Protein AF-A0A353P5S8-F1 (afdb_monomer)

pLDDT: mean 88.53, std 15.23, range [38.84, 98.88]

Foldseek 3Di:
DDDDDPPPPPPPPPPPPPQAEEWEFDCQVVPLALCQCCRTPPGSHDRAALRHEYEQQAPNCPVHHEQQAEDREHQEYEFFDDQDPRRADEYEYEHAANGEYEHQAAYEAFAAAADPVVRGHTGGYEYEYHHEEYEYNNDDQGEYEAFNNGHGEYEYQAHEYAYNHEYEAQHPNTHGEAEANAYEYEYAHYDLDPVGHYAYEAAYYKYKYAADCQVSVVVCVVVRRYDYPSNQWDWDWDADPVRRIIMIHTDRPDPVVVVVVVVVVVVVVVPD

Structure (mmCIF, N/CA/C/O backbone):
data_AF-A0A353P5S8-F1
#
_entry.id   AF-A0A353P5S8-F1
#
loop_
_atom_site.group_PDB
_atom_site.id
_atom_site.type_symbol
_atom_site.label_atom_id
_atom_site.label_alt_id
_atom_site.label_comp_id
_atom_site.label_asym_id
_atom_site.label_entity_id
_atom_site.label_seq_id
_atom_site.pdbx_PDB_ins_code
_atom_site.Cartn_x
_atom_site.Cartn_y
_atom_site.Cartn_z
_atom_site.occupancy
_atom_site.B_iso_or_equiv
_atom_site.auth_seq_id
_atom_site.auth_comp_id
_atom_site.auth_asym_id
_atom_site.auth_atom_id
_atom_site.pdbx_PDB_model_num
ATOM 1 N N . MET A 1 1 ? 67.560 32.034 -12.257 1.00 49.62 1 MET A N 1
ATOM 2 C CA . MET A 1 1 ? 66.285 32.572 -11.736 1.00 49.62 1 MET A CA 1
ATOM 3 C C . MET A 1 1 ? 65.262 32.589 -12.863 1.00 49.62 1 MET A C 1
ATOM 5 O O . MET A 1 1 ? 65.230 33.545 -13.624 1.00 49.62 1 MET A O 1
ATOM 9 N N . LEU A 1 2 ? 64.449 31.539 -12.995 1.00 38.84 2 LEU A N 1
ATOM 10 C CA . LEU A 1 2 ? 63.239 31.583 -13.815 1.00 38.84 2 LEU A CA 1
ATOM 11 C C . LEU A 1 2 ? 62.097 30.988 -12.995 1.00 38.84 2 LEU A C 1
ATOM 13 O O . LEU A 1 2 ? 62.211 29.923 -12.395 1.00 38.84 2 LEU A O 1
ATOM 17 N N . LYS A 1 3 ? 61.065 31.809 -12.876 1.00 45.81 3 LYS A N 1
ATOM 18 C CA . LYS A 1 3 ? 59.891 31.673 -12.032 1.00 45.81 3 LYS A CA 1
ATOM 19 C C . LYS A 1 3 ? 58.965 30.583 -12.579 1.00 45.81 3 LYS A C 1
ATOM 21 O O . LYS A 1 3 ? 58.752 30.536 -13.780 1.00 45.81 3 LYS A O 1
ATOM 26 N N . LYS A 1 4 ? 58.331 29.868 -11.644 1.00 49.19 4 LYS A N 1
ATOM 27 C CA . LYS A 1 4 ? 56.931 29.414 -11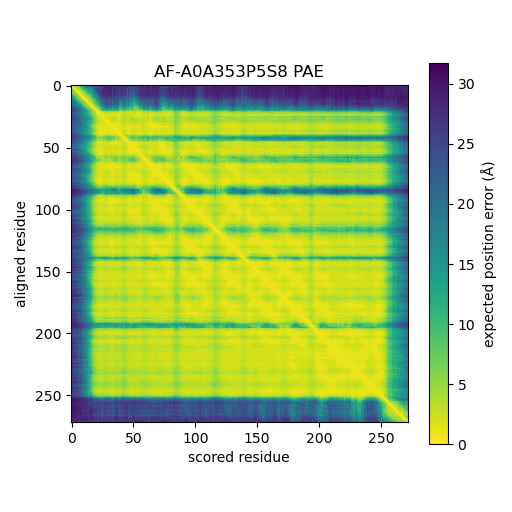.685 1.00 49.19 4 LYS A CA 1
ATOM 28 C C . LYS A 1 4 ? 56.515 28.558 -12.889 1.00 49.19 4 LYS A C 1
ATOM 30 O O . LYS A 1 4 ? 56.232 29.090 -13.950 1.00 49.19 4 LYS A O 1
ATOM 35 N N . LEU A 1 5 ? 56.249 27.281 -12.631 1.00 44.47 5 LEU A N 1
ATOM 36 C CA . LEU A 1 5 ? 55.032 26.642 -13.136 1.00 44.47 5 LEU A CA 1
ATOM 37 C C . LEU A 1 5 ? 54.641 25.518 -12.161 1.00 44.47 5 LEU A C 1
ATOM 39 O O . LEU A 1 5 ? 54.999 24.358 -12.332 1.00 44.47 5 LEU A O 1
ATOM 43 N N . LEU A 1 6 ? 53.961 25.896 -11.072 1.00 46.41 6 LEU A N 1
ATOM 44 C CA . LEU A 1 6 ? 53.152 24.945 -10.313 1.00 46.41 6 LEU A CA 1
ATOM 45 C C . LEU A 1 6 ? 52.004 24.534 -11.239 1.00 46.41 6 LEU A C 1
ATOM 47 O O . LEU A 1 6 ? 51.121 25.340 -11.529 1.00 46.41 6 LEU A O 1
ATOM 51 N N . PHE A 1 7 ? 52.053 23.301 -11.731 1.00 45.94 7 PHE A N 1
ATOM 52 C CA . PHE A 1 7 ? 50.932 22.649 -12.393 1.00 45.94 7 PHE A CA 1
ATOM 53 C C . PHE A 1 7 ? 49.903 22.292 -11.313 1.00 45.94 7 PHE A C 1
ATOM 55 O O . PHE A 1 7 ? 49.900 21.198 -10.755 1.00 45.94 7 PHE A O 1
ATOM 62 N N . THR A 1 8 ? 49.057 23.256 -10.958 1.00 49.50 8 THR A N 1
ATOM 63 C CA . THR A 1 8 ? 47.848 22.990 -10.180 1.00 49.50 8 THR A CA 1
ATOM 64 C C . THR A 1 8 ? 46.879 22.267 -11.107 1.00 49.50 8 THR A C 1
ATOM 66 O O . THR A 1 8 ? 46.238 22.892 -11.951 1.00 49.50 8 THR A O 1
ATOM 69 N N . ALA A 1 9 ? 46.809 20.941 -10.990 1.00 51.38 9 ALA A N 1
ATOM 70 C CA . ALA A 1 9 ? 45.757 20.146 -11.605 1.00 51.38 9 ALA A CA 1
ATOM 71 C C . ALA A 1 9 ? 44.422 20.548 -10.963 1.00 51.38 9 ALA A C 1
ATOM 73 O O . ALA A 1 9 ? 44.056 20.084 -9.885 1.00 51.38 9 ALA A O 1
ATOM 74 N N . LEU A 1 10 ? 43.731 21.484 -11.609 1.00 47.66 10 LEU A N 1
ATOM 75 C CA . LEU A 1 10 ? 42.358 21.847 -11.311 1.00 47.66 10 LEU A CA 1
ATOM 76 C C . LEU A 1 10 ? 41.486 20.652 -11.718 1.00 47.66 10 LEU A C 1
ATOM 78 O O . LEU A 1 10 ? 41.116 20.507 -12.882 1.00 47.66 10 LEU A O 1
ATOM 82 N N . VAL A 1 11 ? 41.222 19.753 -10.771 1.00 55.69 11 VAL A N 1
ATOM 83 C CA . VAL A 1 11 ? 40.224 18.694 -10.929 1.00 55.69 11 VAL A CA 1
ATOM 84 C C . VAL A 1 11 ? 38.865 19.386 -11.020 1.00 55.69 11 VAL A C 1
ATOM 86 O O . VAL A 1 11 ? 38.262 19.738 -10.009 1.00 55.69 11 VAL A O 1
ATOM 89 N N . PHE A 1 12 ? 38.403 19.630 -12.246 1.00 49.06 12 PHE A N 1
ATOM 90 C CA . PHE A 1 12 ? 36.999 19.899 -12.522 1.00 49.06 12 PHE A CA 1
ATOM 91 C C . PHE A 1 12 ? 36.235 18.617 -12.181 1.00 49.06 12 PHE A C 1
ATOM 93 O O . PHE A 1 12 ? 36.081 17.725 -13.013 1.00 49.06 12 PHE A O 1
ATOM 100 N N . VAL A 1 13 ? 35.787 18.504 -10.930 1.00 52.97 13 VAL A N 1
ATOM 101 C CA . VAL A 1 13 ? 34.686 17.605 -10.593 1.00 52.97 13 VAL A CA 1
ATOM 102 C C . VAL A 1 13 ? 33.470 18.198 -11.292 1.00 52.97 13 VAL A C 1
ATOM 104 O O . VAL A 1 13 ? 32.828 19.121 -10.796 1.00 52.97 13 VAL A O 1
ATOM 107 N N . VAL A 1 14 ? 33.214 17.732 -12.511 1.00 48.72 14 VAL A N 1
ATOM 108 C CA . VAL A 1 14 ? 31.937 17.952 -13.176 1.00 48.72 14 VAL A CA 1
ATOM 109 C C . VAL A 1 14 ? 30.930 17.152 -12.363 1.00 48.72 14 VAL A C 1
ATOM 111 O O . VAL A 1 14 ? 30.767 15.953 -12.570 1.00 48.72 14 VAL A O 1
ATOM 114 N N . CYS A 1 15 ? 30.297 17.799 -11.387 1.00 46.53 15 CYS A N 1
ATOM 115 C CA . CYS A 1 15 ? 29.073 17.287 -10.796 1.00 46.53 15 CYS A CA 1
ATOM 116 C C . CYS A 1 15 ? 28.029 17.291 -11.914 1.00 46.53 15 CYS A C 1
ATOM 118 O O . CYS A 1 15 ? 27.377 18.304 -12.171 1.00 46.53 15 CYS A O 1
ATOM 120 N N . THR A 1 16 ? 27.917 16.184 -12.647 1.00 45.78 16 THR A N 1
ATOM 121 C CA . THR A 1 16 ? 26.752 15.945 -13.487 1.00 45.78 16 THR A CA 1
ATOM 122 C C . THR A 1 16 ? 25.581 15.814 -12.530 1.00 45.78 16 THR A C 1
ATOM 124 O O . THR A 1 16 ? 25.454 14.805 -11.840 1.00 45.78 16 THR A O 1
ATOM 127 N N . ASN A 1 17 ? 24.761 16.857 -12.438 1.00 45.12 17 ASN A N 1
ATOM 128 C CA . ASN A 1 17 ? 23.446 16.730 -11.833 1.00 45.12 17 ASN A CA 1
ATOM 129 C C . ASN A 1 17 ? 22.705 15.683 -12.669 1.00 45.12 17 ASN A C 1
ATOM 131 O O . ASN A 1 17 ? 22.321 15.971 -13.804 1.00 45.12 17 ASN A O 1
ATOM 135 N N . SER A 1 18 ? 22.576 14.457 -12.162 1.00 54.28 18 SER A N 1
ATOM 136 C CA . SER A 1 18 ? 21.572 13.540 -12.681 1.00 54.28 18 SER A CA 1
ATOM 137 C C . SER A 1 18 ? 20.235 14.096 -12.220 1.00 54.28 18 SER A C 1
ATOM 139 O O . SER A 1 18 ? 19.975 14.236 -11.026 1.00 54.28 18 SER A O 1
ATOM 141 N N . TRP A 1 19 ? 19.429 14.520 -13.182 1.00 58.44 19 TRP A N 1
ATOM 142 C CA . TRP A 1 19 ? 18.047 14.877 -12.922 1.00 58.44 19 TRP A CA 1
ATOM 143 C C . TRP A 1 19 ? 17.333 13.598 -12.489 1.00 58.44 19 TRP A C 1
ATOM 145 O O . TRP A 1 19 ? 17.674 12.526 -12.994 1.00 58.44 19 TRP A O 1
ATOM 155 N N . ALA A 1 20 ? 16.390 13.711 -11.553 1.00 70.50 20 ALA A N 1
ATOM 156 C CA . ALA A 1 20 ? 15.497 12.609 -11.214 1.00 70.50 20 ALA A CA 1
ATOM 157 C C . ALA A 1 20 ? 14.917 12.040 -12.512 1.00 70.50 20 ALA A C 1
ATOM 159 O O . ALA A 1 20 ? 14.339 12.790 -13.306 1.00 70.50 20 ALA A O 1
ATOM 160 N N . ALA A 1 21 ? 15.139 10.754 -12.761 1.00 79.75 21 ALA A N 1
ATOM 161 C CA . ALA A 1 21 ? 14.644 10.110 -13.961 1.00 79.75 21 ALA A CA 1
ATOM 162 C C . ALA A 1 21 ? 13.336 9.372 -13.655 1.00 79.75 21 ALA A C 1
ATOM 164 O O . ALA A 1 21 ? 13.108 8.869 -12.553 1.00 79.75 21 ALA A O 1
ATOM 165 N N . GLU A 1 22 ? 12.447 9.352 -14.646 1.00 87.50 22 GLU A N 1
ATOM 166 C CA . GLU A 1 22 ? 11.224 8.558 -14.603 1.00 87.50 22 GLU A CA 1
ATOM 167 C C . GLU A 1 22 ? 11.531 7.174 -15.171 1.00 87.50 22 GLU A C 1
ATOM 169 O O . GLU A 1 22 ? 11.589 6.976 -16.385 1.00 87.50 22 GLU A O 1
ATOM 174 N N . MET A 1 23 ? 11.766 6.219 -14.278 1.00 92.19 23 MET A N 1
ATOM 175 C CA . MET A 1 23 ? 12.058 4.841 -14.639 1.00 92.19 23 MET A CA 1
ATOM 176 C C . MET A 1 23 ? 10.757 4.108 -14.914 1.00 92.19 23 MET A C 1
ATOM 178 O O . MET A 1 23 ? 9.960 3.847 -14.012 1.00 92.19 23 MET A O 1
ATOM 182 N N . GLN A 1 24 ? 10.543 3.763 -16.177 1.00 92.44 24 GLN A N 1
ATOM 183 C CA . GLN A 1 24 ? 9.348 3.057 -16.609 1.00 92.44 24 GLN A CA 1
ATOM 184 C C . GLN A 1 24 ? 9.560 1.547 -16.505 1.00 92.44 24 GLN A C 1
ATOM 186 O O . GLN A 1 24 ? 10.443 0.997 -17.155 1.00 92.44 24 GLN A O 1
ATOM 191 N N . TRP A 1 25 ? 8.710 0.851 -15.764 1.00 93.62 25 TRP A N 1
ATOM 192 C CA . TRP A 1 25 ? 8.625 -0.600 -15.849 1.00 93.62 25 TRP A CA 1
ATOM 193 C C . TRP A 1 25 ? 7.999 -1.010 -17.183 1.00 93.62 25 TRP A C 1
ATOM 195 O O . TRP A 1 25 ? 6.909 -0.541 -17.529 1.00 93.62 25 TRP A O 1
ATOM 205 N N . PHE A 1 26 ? 8.663 -1.901 -17.918 1.00 89.94 26 PHE A N 1
ATOM 206 C CA . PHE A 1 26 ? 8.101 -2.520 -19.124 1.00 89.94 26 PHE A CA 1
ATOM 207 C C . PHE A 1 26 ? 8.313 -4.043 -19.192 1.00 89.94 26 PHE A C 1
ATOM 209 O O . PHE A 1 26 ? 7.835 -4.670 -20.135 1.00 89.94 26 PHE A O 1
ATOM 216 N N . GLY A 1 27 ? 8.997 -4.650 -18.211 1.00 90.62 27 GLY A N 1
ATOM 217 C CA . GLY A 1 27 ? 9.064 -6.110 -18.058 1.00 90.62 27 GLY A CA 1
ATOM 218 C C . GLY A 1 27 ? 9.771 -6.855 -19.198 1.00 90.62 27 GLY A C 1
ATOM 219 O O . GLY A 1 27 ? 9.392 -7.979 -19.518 1.00 90.62 27 GLY A O 1
ATOM 220 N N . GLY A 1 28 ? 10.771 -6.236 -19.834 1.00 88.69 28 GLY A N 1
ATOM 221 C CA . GLY A 1 28 ? 11.443 -6.759 -21.030 1.00 88.69 28 GLY A CA 1
ATOM 222 C C . GLY A 1 28 ? 12.116 -8.120 -20.906 1.00 88.69 28 GLY A C 1
ATOM 223 O O . GLY A 1 28 ? 12.259 -8.812 -21.912 1.00 88.69 28 GLY A O 1
ATOM 224 N N . ALA A 1 29 ? 12.533 -8.516 -19.704 1.00 91.06 29 ALA A N 1
ATOM 225 C CA . ALA A 1 29 ? 13.107 -9.837 -19.463 1.00 91.06 29 ALA A CA 1
ATOM 226 C C . ALA A 1 29 ? 12.046 -10.917 -19.216 1.00 91.06 29 ALA A C 1
ATOM 228 O O . ALA A 1 29 ? 12.377 -12.101 -19.227 1.00 91.06 29 ALA A O 1
ATOM 229 N N . HIS A 1 30 ? 10.784 -10.529 -19.002 1.00 90.62 30 HIS A N 1
ATOM 230 C CA . HIS A 1 30 ? 9.676 -11.424 -18.658 1.00 90.62 30 HIS A CA 1
ATOM 231 C C . HIS A 1 30 ? 9.894 -12.263 -17.380 1.00 90.62 30 HIS A C 1
ATOM 233 O O . HIS A 1 30 ? 9.239 -13.288 -17.198 1.00 90.62 30 HIS A O 1
ATOM 239 N N . ASP A 1 31 ? 10.779 -11.832 -16.478 1.00 94.50 31 ASP A N 1
ATOM 240 C CA . ASP A 1 31 ? 11.066 -12.501 -15.196 1.00 94.50 31 ASP A CA 1
ATOM 241 C C . ASP A 1 31 ? 10.444 -11.792 -13.979 1.00 94.50 31 ASP A C 1
ATOM 243 O O . ASP A 1 31 ? 10.431 -12.346 -12.882 1.00 94.50 31 ASP A O 1
ATOM 247 N N . ARG A 1 32 ? 9.886 -10.591 -14.187 1.00 96.25 32 ARG A N 1
ATOM 248 C CA . ARG A 1 32 ? 9.287 -9.723 -13.161 1.00 96.25 32 ARG A CA 1
ATOM 249 C C . ARG A 1 32 ? 10.260 -9.260 -12.075 1.00 96.25 32 ARG A C 1
ATOM 251 O O . ARG A 1 32 ? 9.813 -8.677 -11.095 1.00 96.25 32 ARG A O 1
ATOM 258 N N . ASP A 1 33 ? 11.562 -9.458 -12.233 1.00 97.50 33 ASP A N 1
ATOM 259 C CA . ASP A 1 33 ? 12.535 -9.078 -11.211 1.00 97.50 33 ASP A CA 1
ATOM 260 C C . ASP A 1 33 ? 12.749 -7.555 -11.197 1.00 97.50 33 ASP A C 1
ATOM 262 O O . ASP A 1 33 ? 13.185 -6.967 -12.195 1.00 97.50 33 ASP A O 1
ATOM 266 N N . TRP A 1 34 ? 12.466 -6.913 -10.057 1.00 97.88 34 TRP A N 1
ATOM 267 C CA . TRP A 1 34 ? 12.756 -5.491 -9.838 1.00 97.88 34 TRP A CA 1
ATOM 268 C C . TRP A 1 34 ? 14.237 -5.166 -10.072 1.00 97.88 34 TRP A C 1
ATOM 270 O O . TRP A 1 34 ? 14.562 -4.073 -10.528 1.00 97.88 34 TRP A O 1
ATOM 280 N N . PHE A 1 35 ? 15.153 -6.089 -9.787 1.00 97.00 35 PHE A N 1
ATOM 281 C CA . PHE A 1 35 ? 16.591 -5.838 -9.890 1.00 97.00 35 PHE A CA 1
ATOM 282 C C . PHE A 1 35 ? 17.172 -6.129 -11.276 1.00 97.00 35 PHE A C 1
ATOM 284 O O . PHE A 1 35 ? 18.361 -5.899 -11.503 1.00 97.00 35 PHE A O 1
ATOM 291 N N . ASN A 1 36 ? 16.361 -6.588 -12.230 1.00 96.12 36 ASN A N 1
ATOM 292 C CA . ASN A 1 36 ? 16.824 -6.800 -13.591 1.00 96.12 36 ASN A CA 1
ATOM 293 C C . ASN A 1 36 ? 16.655 -5.520 -14.427 1.00 96.12 36 ASN A C 1
ATOM 295 O O . ASN A 1 36 ? 15.545 -5.117 -14.775 1.00 96.12 36 ASN A O 1
ATOM 299 N N . THR A 1 37 ? 17.772 -4.891 -14.805 1.00 95.44 37 THR A N 1
ATOM 300 C CA . THR A 1 37 ? 17.802 -3.682 -15.653 1.00 95.44 37 THR A CA 1
ATOM 301 C C . THR A 1 37 ? 17.120 -3.877 -17.007 1.00 95.44 37 THR A C 1
ATOM 303 O O . THR A 1 37 ? 16.601 -2.924 -17.583 1.00 95.44 37 THR A O 1
ATOM 306 N N . ALA A 1 38 ? 17.045 -5.109 -17.519 1.00 94.19 38 ALA A N 1
ATOM 307 C CA . ALA A 1 38 ? 16.321 -5.405 -18.753 1.00 94.19 38 ALA A CA 1
ATOM 308 C C . ALA A 1 38 ? 14.796 -5.204 -18.630 1.00 94.19 38 ALA A C 1
ATOM 310 O O . ALA A 1 38 ? 14.118 -5.161 -19.655 1.00 94.19 38 ALA A O 1
ATOM 311 N N . ASN A 1 39 ? 14.259 -5.031 -17.417 1.00 94.75 39 ASN A N 1
ATOM 312 C CA . ASN A 1 39 ? 12.855 -4.688 -17.186 1.00 94.75 39 ASN A CA 1
ATOM 313 C C . ASN A 1 39 ? 12.573 -3.179 -17.079 1.00 94.75 39 ASN A C 1
ATOM 315 O O . ASN A 1 39 ? 11.399 -2.790 -17.103 1.00 94.75 39 ASN A O 1
ATOM 319 N N . TRP A 1 40 ? 13.615 -2.345 -16.967 1.00 94.31 40 TRP A N 1
ATOM 320 C CA . TRP A 1 40 ? 13.509 -0.906 -16.703 1.00 94.31 40 TRP A CA 1
ATOM 321 C C . TRP A 1 40 ? 13.849 -0.054 -17.911 1.00 94.31 40 TRP A C 1
ATOM 323 O O . TRP A 1 40 ? 14.826 -0.301 -18.616 1.00 94.31 40 TRP A O 1
ATOM 333 N N . GLY A 1 41 ? 12.966 0.903 -18.184 1.00 87.19 41 GLY A N 1
ATOM 334 C CA . GLY A 1 41 ? 12.867 1.693 -19.404 1.00 87.19 41 GLY A CA 1
ATOM 335 C C . GLY A 1 41 ? 13.655 2.999 -19.360 1.00 87.19 41 GLY A C 1
ATOM 336 O O . GLY A 1 41 ? 13.710 3.617 -18.297 1.00 87.19 41 GLY A O 1
ATOM 337 N N . PRO A 1 42 ? 14.191 3.466 -20.510 1.00 79.44 42 PRO A N 1
ATOM 338 C CA . PRO A 1 42 ? 14.217 2.790 -21.821 1.00 79.44 42 PRO A CA 1
ATOM 339 C C . PRO A 1 42 ? 15.023 1.481 -21.775 1.00 79.44 42 PRO A C 1
ATOM 341 O O . PRO A 1 42 ? 15.863 1.337 -20.904 1.00 79.44 42 PRO A O 1
ATOM 344 N N . ALA A 1 43 ? 14.735 0.518 -22.661 1.00 71.31 43 ALA A N 1
ATOM 345 C CA . ALA A 1 43 ? 15.139 -0.880 -22.474 1.00 71.31 43 ALA A CA 1
ATOM 346 C C . ALA A 1 43 ? 16.611 -1.112 -22.095 1.00 71.31 43 ALA A C 1
ATOM 348 O O . ALA A 1 43 ? 17.514 -0.673 -22.807 1.00 71.31 43 ALA A O 1
ATOM 349 N N . GLY A 1 44 ? 16.831 -1.836 -20.989 1.00 76.81 44 GLY A N 1
ATOM 350 C CA . GLY A 1 44 ? 18.153 -1.963 -20.364 1.00 76.81 44 GLY A CA 1
ATOM 351 C C . GLY A 1 44 ? 18.534 -0.750 -19.507 1.00 76.81 44 GLY A C 1
ATOM 352 O O . GLY A 1 44 ? 19.719 -0.501 -19.284 1.00 76.81 44 GLY A O 1
ATOM 353 N N . GLY A 1 45 ? 17.543 0.030 -19.085 1.00 84.12 45 GLY A N 1
ATOM 354 C CA . GLY A 1 45 ? 17.678 1.235 -18.292 1.00 84.12 45 GLY A CA 1
ATOM 355 C C . GLY A 1 45 ? 18.057 0.941 -16.842 1.00 84.12 45 GLY A C 1
ATOM 356 O O . GLY A 1 45 ? 18.070 -0.212 -16.397 1.00 84.12 45 GLY A O 1
ATOM 357 N N . PRO A 1 46 ? 18.425 1.985 -16.089 1.00 91.00 46 PRO A N 1
ATOM 358 C CA . PRO A 1 46 ? 18.819 1.826 -14.700 1.00 91.00 46 PRO A CA 1
ATOM 359 C C . PRO A 1 46 ? 17.626 1.416 -13.825 1.00 91.00 46 PRO A C 1
ATOM 361 O O . PRO A 1 46 ? 16.489 1.828 -14.049 1.00 91.00 46 PRO A O 1
ATOM 364 N N . ILE A 1 47 ? 17.915 0.620 -12.795 1.00 95.06 47 ILE A N 1
ATOM 365 C CA . ILE A 1 47 ? 16.974 0.335 -11.706 1.00 95.06 47 ILE A CA 1
ATOM 366 C C . ILE A 1 47 ? 16.704 1.660 -10.970 1.00 95.06 47 ILE A C 1
ATOM 368 O O . ILE A 1 47 ? 17.667 2.403 -10.742 1.00 95.06 47 ILE A O 1
ATOM 372 N N . PRO A 1 48 ? 15.449 1.963 -10.586 1.00 96.19 48 PRO A N 1
ATOM 373 C CA . PRO A 1 48 ? 15.138 3.151 -9.804 1.00 96.19 48 PRO A CA 1
ATOM 374 C C . PRO A 1 48 ? 16.020 3.268 -8.560 1.00 96.19 48 PRO A C 1
ATOM 376 O O . PRO A 1 48 ? 16.350 2.273 -7.910 1.00 96.19 48 PRO A O 1
ATOM 379 N N . THR A 1 49 ? 16.389 4.500 -8.230 1.00 95.81 49 THR A N 1
ATOM 380 C CA . THR A 1 49 ? 17.097 4.846 -6.998 1.00 95.81 49 THR A CA 1
ATOM 381 C C . THR A 1 49 ? 16.249 5.777 -6.128 1.00 95.81 49 THR A C 1
ATOM 383 O O . THR A 1 49 ? 15.183 6.237 -6.530 1.00 95.81 49 THR A O 1
ATOM 386 N N . GLY A 1 50 ? 16.727 6.123 -4.928 1.00 94.88 50 GLY A N 1
ATOM 387 C CA . GLY A 1 50 ? 16.007 6.991 -3.983 1.00 94.88 50 GLY A CA 1
ATOM 388 C C . GLY A 1 50 ? 15.728 8.426 -4.448 1.00 94.88 50 GLY A C 1
ATOM 389 O O . GLY A 1 50 ? 15.111 9.175 -3.692 1.00 94.88 50 GLY A O 1
ATOM 390 N N . VAL A 1 51 ? 16.170 8.814 -5.648 1.00 93.94 51 VAL A N 1
ATOM 391 C CA . VAL A 1 51 ? 15.841 10.096 -6.296 1.00 93.94 51 VAL A CA 1
ATOM 392 C C . VAL A 1 51 ? 14.934 9.938 -7.521 1.00 93.94 51 VAL A C 1
ATOM 394 O O . VAL A 1 51 ? 14.457 10.939 -8.044 1.00 93.94 51 VAL A O 1
ATOM 397 N N . ASP A 1 52 ? 14.670 8.706 -7.960 1.00 95.06 52 ASP A N 1
ATOM 398 C CA . ASP A 1 52 ? 13.943 8.412 -9.195 1.00 95.06 52 ASP A CA 1
ATOM 399 C C . ASP A 1 52 ? 12.472 8.093 -8.936 1.00 95.06 52 ASP A C 1
ATOM 401 O O . ASP A 1 52 ? 12.101 7.526 -7.906 1.00 95.06 52 ASP A O 1
ATOM 405 N N . LYS A 1 53 ? 11.621 8.408 -9.909 1.00 95.25 53 LYS A N 1
ATOM 406 C CA . LYS A 1 53 ? 10.228 7.960 -9.915 1.00 95.25 53 LYS A CA 1
ATOM 407 C C . LYS A 1 53 ? 10.137 6.626 -10.650 1.00 95.25 53 LYS A C 1
ATOM 409 O O . LYS A 1 53 ? 10.535 6.544 -11.807 1.00 95.25 53 LYS A O 1
ATOM 414 N N . ALA A 1 54 ? 9.586 5.601 -10.010 1.00 96.31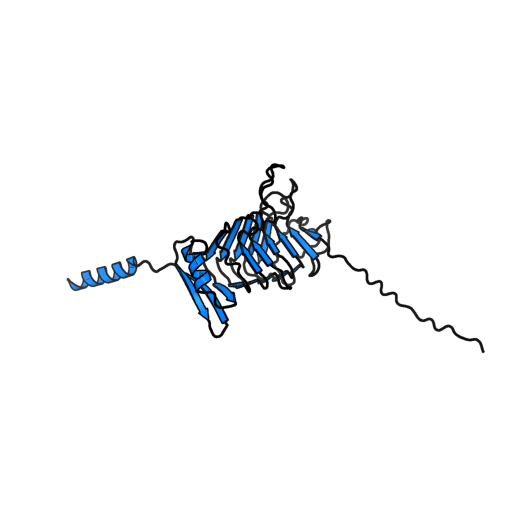 54 ALA A N 1
ATOM 415 C CA . ALA A 1 54 ? 9.260 4.324 -10.633 1.00 96.31 54 ALA A CA 1
ATOM 416 C C . ALA A 1 54 ? 7.812 4.348 -11.147 1.00 96.31 54 ALA A C 1
ATOM 418 O O . ALA A 1 54 ? 6.862 4.439 -10.366 1.00 96.31 54 ALA A O 1
ATOM 419 N N . LYS A 1 55 ? 7.641 4.261 -12.467 1.00 94.00 55 LYS A N 1
ATOM 420 C CA . LYS A 1 55 ? 6.340 4.235 -13.143 1.00 94.00 55 LYS A CA 1
ATOM 421 C C . LYS A 1 55 ? 5.983 2.815 -13.561 1.00 94.00 55 LYS A C 1
ATOM 423 O O . LYS A 1 55 ? 6.726 2.165 -14.291 1.00 94.00 55 LYS A O 1
ATOM 428 N N . LEU A 1 56 ? 4.821 2.344 -13.133 1.00 94.62 56 LEU A N 1
ATOM 429 C CA . LEU A 1 56 ? 4.316 0.989 -13.346 1.00 94.62 56 LEU A CA 1
ATOM 430 C C . LEU A 1 56 ? 3.006 1.096 -14.120 1.00 94.62 56 LEU A C 1
ATOM 432 O O . LEU A 1 56 ? 1.924 1.014 -13.545 1.00 94.62 56 LEU A O 1
ATOM 436 N N . ASN A 1 57 ? 3.127 1.371 -15.421 1.00 89.56 57 ASN A N 1
ATOM 437 C CA . ASN A 1 57 ? 1.996 1.783 -16.266 1.00 89.56 57 ASN A CA 1
ATOM 438 C C . ASN A 1 57 ? 1.783 0.891 -17.493 1.00 89.56 57 ASN A C 1
ATOM 440 O O . ASN A 1 57 ? 0.824 1.080 -18.229 1.00 89.56 57 ASN A O 1
ATOM 444 N N . TYR A 1 58 ? 2.683 -0.052 -17.768 1.00 85.38 58 TYR A N 1
ATOM 445 C CA . TYR A 1 58 ? 2.676 -0.775 -19.036 1.00 85.38 58 TYR A CA 1
ATOM 446 C C . TYR A 1 58 ? 1.871 -2.070 -18.928 1.00 85.38 58 TYR A C 1
ATOM 448 O O . TYR A 1 58 ? 2.354 -3.057 -18.382 1.00 85.38 58 TYR A O 1
ATOM 456 N N . VAL A 1 59 ? 0.662 -2.098 -19.496 1.00 77.56 59 VAL A N 1
ATOM 457 C CA . VAL A 1 59 ? -0.287 -3.218 -19.319 1.00 77.56 59 VAL A CA 1
ATOM 458 C C . VAL A 1 59 ? 0.235 -4.540 -19.838 1.00 77.56 59 VAL A C 1
ATOM 460 O O . VAL A 1 59 ? -0.028 -5.585 -19.248 1.00 77.56 59 VAL A O 1
ATOM 463 N N . TRP A 1 60 ? 1.023 -4.514 -20.908 1.00 81.00 60 TRP A N 1
ATOM 464 C CA . TRP A 1 60 ? 1.639 -5.726 -21.447 1.00 81.00 60 TRP A CA 1
ATOM 465 C C . TRP A 1 60 ? 2.740 -6.292 -20.541 1.00 81.00 60 TRP A C 1
ATOM 467 O O . TRP A 1 60 ? 3.174 -7.420 -20.750 1.00 81.00 60 TRP A O 1
ATOM 477 N N . ALA A 1 61 ? 3.174 -5.525 -19.539 1.00 81.75 61 ALA A N 1
ATOM 478 C CA . ALA A 1 61 ? 4.105 -5.942 -18.502 1.00 81.75 61 ALA A CA 1
ATOM 479 C C . ALA A 1 61 ? 3.394 -6.367 -17.203 1.00 81.75 61 ALA A C 1
ATOM 481 O O . ALA A 1 61 ? 4.065 -6.515 -16.182 1.00 81.75 61 ALA A O 1
ATOM 482 N N . ASN A 1 62 ? 2.064 -6.548 -17.230 1.00 84.06 62 ASN A N 1
ATOM 483 C CA . ASN A 1 62 ? 1.290 -7.107 -16.123 1.00 84.06 62 ASN A CA 1
ATOM 484 C C . ASN A 1 62 ? 1.255 -8.652 -16.220 1.00 84.06 62 ASN A C 1
ATOM 486 O O . ASN A 1 62 ? 1.029 -9.179 -17.314 1.00 84.06 62 ASN A O 1
ATOM 490 N N . PRO A 1 63 ? 1.438 -9.410 -15.120 1.00 90.50 63 PRO A N 1
ATOM 491 C CA . PRO A 1 63 ? 1.671 -8.961 -13.746 1.00 90.50 63 PRO A CA 1
ATOM 492 C C . PRO A 1 63 ? 3.009 -8.2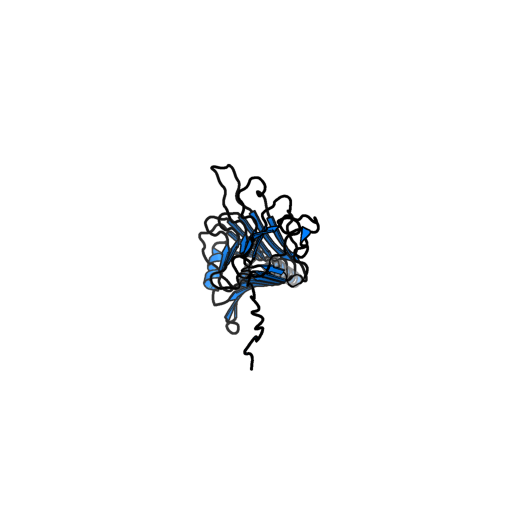25 -13.583 1.00 90.50 63 PRO A C 1
ATOM 494 O O . PRO A 1 63 ? 4.022 -8.666 -14.122 1.00 90.50 63 PRO A O 1
ATOM 497 N N . GLY A 1 64 ? 3.003 -7.113 -12.842 1.00 95.12 64 GLY A N 1
ATOM 498 C CA . GLY A 1 64 ? 4.159 -6.222 -12.718 1.00 95.12 64 GLY A CA 1
ATOM 499 C C . GLY A 1 64 ? 5.282 -6.775 -11.826 1.00 95.12 64 GLY A C 1
ATOM 500 O O . GLY A 1 64 ? 5.307 -7.982 -11.534 1.00 95.12 64 GLY A O 1
ATOM 501 N N . PRO A 1 65 ? 6.241 -5.926 -11.414 1.00 97.69 65 PRO A N 1
ATOM 502 C CA . PRO A 1 65 ? 7.451 -6.369 -10.744 1.00 97.69 65 PRO A CA 1
ATOM 503 C C . PRO A 1 65 ? 7.190 -7.050 -9.409 1.00 97.69 65 PRO A C 1
ATOM 505 O O . PRO A 1 65 ? 6.229 -6.762 -8.691 1.00 97.69 65 PRO A O 1
ATOM 508 N N . VAL A 1 66 ? 8.134 -7.913 -9.067 1.00 98.62 66 VAL A N 1
ATOM 509 C CA . VAL A 1 66 ? 8.281 -8.565 -7.780 1.00 98.62 66 VAL A CA 1
ATOM 510 C C . VAL A 1 66 ? 9.604 -8.111 -7.173 1.00 98.62 66 VAL A C 1
ATOM 512 O O . VAL A 1 66 ? 10.668 -8.267 -7.769 1.00 98.62 66 VAL A O 1
ATOM 515 N N . VAL A 1 67 ? 9.538 -7.565 -5.964 1.00 98.75 67 VAL A N 1
ATOM 516 C CA . VAL A 1 67 ? 10.708 -7.353 -5.111 1.00 98.75 67 VAL A CA 1
ATOM 517 C C . VAL A 1 67 ? 10.856 -8.603 -4.249 1.00 98.75 67 VAL A C 1
ATOM 519 O O . VAL A 1 67 ? 10.074 -8.810 -3.324 1.00 98.75 67 VAL A O 1
ATOM 522 N N . SER A 1 68 ? 11.828 -9.457 -4.573 1.00 98.31 68 SER A N 1
ATOM 523 C CA . SER A 1 68 ? 12.095 -10.724 -3.865 1.00 98.31 68 SER A CA 1
ATOM 524 C C . SER A 1 68 ? 13.439 -10.750 -3.132 1.00 98.31 68 SER A C 1
ATOM 526 O O . SER A 1 68 ? 13.856 -11.796 -2.640 1.00 98.31 68 SER A O 1
ATOM 528 N N . ALA A 1 69 ? 14.141 -9.619 -3.092 1.00 98.38 69 ALA A N 1
ATOM 529 C CA . ALA A 1 69 ? 15.391 -9.447 -2.365 1.00 98.38 69 ALA A CA 1
ATOM 530 C C . ALA A 1 69 ? 15.466 -8.041 -1.739 1.00 98.38 69 ALA A C 1
ATOM 532 O O . ALA A 1 69 ? 14.737 -7.140 -2.175 1.00 98.38 69 ALA A O 1
ATOM 533 N N . PRO A 1 70 ? 16.328 -7.832 -0.731 1.00 98.50 70 PRO A N 1
ATOM 534 C CA . PRO A 1 70 ? 16.505 -6.523 -0.120 1.00 98.50 70 PRO A CA 1
ATOM 535 C C . PRO A 1 70 ? 17.119 -5.484 -1.060 1.00 98.50 70 PRO A C 1
ATOM 537 O O . PRO A 1 70 ? 17.902 -5.817 -1.950 1.00 98.50 70 PRO A O 1
ATOM 540 N N . GLY A 1 71 ? 16.842 -4.207 -0.787 1.00 97.19 71 GLY A N 1
ATOM 541 C CA . GLY A 1 71 ? 17.540 -3.074 -1.403 1.00 97.19 71 GLY A CA 1
ATOM 542 C C . GLY A 1 71 ? 16.807 -2.388 -2.555 1.00 97.19 71 GLY A C 1
ATOM 543 O O . GLY A 1 71 ? 17.403 -1.528 -3.205 1.00 97.19 71 GLY A O 1
ATOM 544 N N . ALA A 1 72 ? 15.537 -2.715 -2.812 1.00 98.44 72 ALA A N 1
ATOM 545 C CA . ALA A 1 72 ? 14.741 -1.948 -3.763 1.00 98.44 72 ALA A CA 1
ATOM 546 C C . ALA A 1 72 ? 14.450 -0.563 -3.171 1.00 98.44 72 ALA A C 1
ATOM 548 O O . ALA A 1 72 ? 14.018 -0.432 -2.023 1.00 98.44 72 ALA A O 1
ATOM 549 N N . ILE A 1 73 ? 14.695 0.488 -3.948 1.00 97.94 73 ILE A N 1
ATOM 550 C CA . ILE A 1 73 ? 14.471 1.862 -3.512 1.00 97.94 73 ILE A CA 1
ATOM 551 C C . ILE A 1 73 ? 13.947 2.711 -4.669 1.00 97.94 73 ILE A C 1
ATOM 553 O O . ILE A 1 73 ? 14.379 2.556 -5.804 1.00 97.94 73 ILE A O 1
ATOM 557 N N . ALA A 1 74 ? 13.028 3.620 -4.374 1.00 97.62 74 ALA A N 1
ATOM 558 C CA . ALA A 1 74 ? 12.579 4.659 -5.291 1.00 97.62 74 ALA A CA 1
ATOM 559 C C . ALA A 1 74 ? 12.339 5.961 -4.513 1.00 97.62 74 ALA A C 1
ATOM 561 O O . ALA A 1 74 ? 12.108 5.940 -3.300 1.00 97.62 74 ALA A O 1
ATOM 562 N N . ASN A 1 75 ? 12.366 7.107 -5.191 1.00 97.00 75 ASN A N 1
ATOM 563 C CA . ASN A 1 75 ? 11.763 8.306 -4.626 1.00 97.00 75 ASN A CA 1
ATOM 564 C C . ASN A 1 75 ? 10.244 8.154 -4.634 1.00 97.00 75 ASN A C 1
ATOM 566 O O . ASN A 1 75 ? 9.621 8.113 -3.588 1.00 97.00 75 ASN A O 1
ATOM 570 N N . GLU A 1 76 ? 9.645 7.996 -5.804 1.00 97.19 76 GLU A N 1
ATOM 571 C CA . GLU A 1 76 ? 8.192 7.900 -5.953 1.00 97.19 76 GLU A CA 1
ATOM 572 C C . GLU A 1 76 ? 7.819 6.594 -6.641 1.00 97.19 76 GLU A C 1
ATOM 574 O O . GLU A 1 76 ? 8.587 6.089 -7.457 1.00 97.19 76 GLU A O 1
ATOM 579 N N . ILE A 1 77 ? 6.639 6.051 -6.339 1.00 98.06 77 ILE A N 1
ATOM 580 C CA . ILE A 1 77 ? 6.136 4.840 -6.999 1.00 98.06 77 ILE A CA 1
ATOM 581 C C . ILE A 1 77 ? 4.706 5.072 -7.452 1.00 98.06 77 ILE A C 1
ATOM 583 O O . ILE A 1 77 ? 3.812 5.318 -6.647 1.00 98.06 77 ILE A O 1
ATOM 587 N N . PHE A 1 78 ? 4.490 5.005 -8.756 1.00 96.75 78 PHE A N 1
ATOM 588 C CA . PHE A 1 78 ? 3.196 5.270 -9.363 1.00 96.75 78 PHE A CA 1
ATOM 589 C C . PHE A 1 78 ? 2.739 4.019 -10.091 1.00 96.75 78 PHE A C 1
ATOM 591 O O . PHE A 1 78 ? 3.370 3.592 -11.057 1.00 96.75 78 PHE A O 1
ATOM 598 N N . ILE A 1 79 ? 1.651 3.429 -9.603 1.00 96.38 79 ILE A N 1
ATOM 599 C CA . ILE A 1 79 ? 1.050 2.221 -10.158 1.00 96.38 79 ILE A CA 1
ATOM 600 C C . ILE A 1 79 ? -0.213 2.631 -10.897 1.00 96.38 79 ILE A C 1
ATOM 602 O O . ILE A 1 79 ? -1.206 3.007 -10.274 1.00 96.38 79 ILE A O 1
ATOM 606 N N . SER A 1 80 ? -0.158 2.557 -12.227 1.00 93.25 80 SER A N 1
ATOM 607 C CA . SER A 1 80 ? -1.204 3.027 -13.136 1.00 93.25 80 SER A CA 1
ATOM 608 C C . SER A 1 80 ? -1.412 4.554 -13.084 1.00 93.25 80 SER A C 1
ATOM 610 O O . SER A 1 80 ? -2.393 5.082 -12.554 1.00 93.25 80 SER A O 1
ATOM 612 N N . GLU A 1 81 ? -0.458 5.299 -13.645 1.00 91.62 81 GLU A N 1
ATOM 613 C CA . GLU A 1 81 ? -0.500 6.759 -13.816 1.00 91.62 81 GLU A CA 1
ATOM 614 C C . GLU A 1 81 ? -0.820 7.224 -15.238 1.00 91.62 81 GLU A C 1
ATOM 616 O O . GLU A 1 81 ? -1.448 8.261 -15.392 1.00 91.62 81 GLU A O 1
ATOM 621 N N . ASP A 1 82 ? -0.425 6.511 -16.289 1.00 85.62 82 ASP A N 1
ATOM 622 C CA . ASP A 1 82 ? -0.575 7.044 -17.652 1.00 85.62 82 ASP A CA 1
ATOM 623 C C . ASP A 1 82 ? -2.016 6.916 -18.180 1.00 85.62 82 ASP A C 1
ATOM 625 O O . ASP A 1 82 ? -2.760 6.021 -17.780 1.00 85.62 82 ASP A O 1
ATOM 629 N N . ARG A 1 83 ? -2.404 7.815 -19.098 1.00 76.62 83 ARG A N 1
ATOM 630 C CA . ARG A 1 83 ? -3.729 7.854 -19.760 1.00 76.62 83 ARG A CA 1
ATOM 631 C C . ARG A 1 83 ? -3.690 7.419 -21.229 1.00 76.62 83 ARG A C 1
ATOM 633 O O . ARG A 1 83 ? -4.577 7.773 -22.003 1.00 76.62 83 ARG A O 1
ATOM 640 N N . ASP A 1 84 ? -2.663 6.693 -21.643 1.00 74.31 84 ASP A N 1
ATOM 641 C CA . ASP A 1 84 ? -2.535 6.284 -23.038 1.00 74.31 84 ASP A CA 1
ATOM 642 C C . ASP A 1 84 ? -3.235 4.941 -23.279 1.00 74.31 84 ASP A C 1
ATOM 644 O O . ASP A 1 84 ? -3.291 4.073 -22.414 1.00 74.31 84 ASP A O 1
ATOM 648 N N . LEU A 1 85 ? -3.758 4.722 -24.490 1.00 58.38 85 LEU A N 1
ATOM 649 C CA . LEU A 1 85 ? -4.521 3.509 -24.841 1.00 58.38 85 LEU A CA 1
ATOM 650 C C . LEU A 1 85 ? -3.737 2.185 -24.666 1.00 58.38 85 LEU A C 1
ATOM 652 O O . LEU A 1 85 ? -4.341 1.117 -24.688 1.00 58.38 85 LEU A O 1
ATOM 656 N N . GLY A 1 86 ? -2.412 2.242 -24.479 1.00 58.34 86 GLY A N 1
ATOM 657 C CA . GLY A 1 86 ? -1.549 1.092 -24.167 1.00 58.34 86 GLY A CA 1
ATOM 658 C C . GLY A 1 86 ? -1.286 0.853 -22.671 1.00 58.34 86 GLY A C 1
ATOM 659 O O . GLY A 1 86 ? -0.615 -0.119 -22.331 1.00 58.34 86 GLY A O 1
ATOM 660 N N . THR A 1 87 ? -1.794 1.717 -21.785 1.00 64.69 87 THR A N 1
ATOM 661 C CA . THR A 1 87 ? -1.543 1.698 -20.329 1.00 64.69 87 THR A CA 1
ATOM 662 C C . THR A 1 87 ? -2.804 1.418 -19.502 1.00 64.69 87 THR A C 1
ATOM 664 O O . THR A 1 87 ? -2.786 1.504 -18.278 1.00 64.69 87 THR A O 1
ATOM 667 N N . ILE A 1 88 ? -3.899 1.042 -20.172 1.00 67.69 88 ILE A N 1
ATOM 668 C CA . ILE A 1 88 ? -5.211 0.778 -19.575 1.00 67.69 88 ILE A CA 1
ATOM 669 C C . ILE A 1 88 ? -5.357 -0.668 -19.084 1.00 67.69 88 ILE A C 1
ATOM 671 O O . ILE A 1 88 ? -5.382 -1.610 -19.878 1.00 67.69 88 ILE A O 1
ATOM 675 N N . GLY A 1 89 ? -5.541 -0.823 -17.777 1.00 77.31 89 GLY A N 1
ATOM 676 C CA . GLY A 1 89 ? -5.773 -2.095 -17.096 1.00 77.31 89 GLY A CA 1
ATOM 677 C C . GLY A 1 89 ? -5.008 -2.158 -15.778 1.00 77.31 89 GLY A C 1
ATOM 678 O O . GLY A 1 89 ? -4.081 -1.372 -15.564 1.00 77.31 89 GLY A O 1
ATOM 679 N N . GLU A 1 90 ? -5.381 -3.100 -14.910 1.00 89.44 90 GLU A N 1
ATOM 680 C CA . GLU A 1 90 ? -4.729 -3.273 -13.610 1.00 89.44 90 GLU A CA 1
ATOM 681 C C . GLU A 1 90 ? -3.210 -3.437 -13.762 1.00 89.44 90 GLU A C 1
ATOM 683 O O . GLU A 1 90 ? -2.742 -4.303 -14.502 1.00 89.44 90 GLU A O 1
ATOM 688 N N . GLN A 1 91 ? -2.451 -2.605 -13.046 1.00 93.69 91 GLN A N 1
ATOM 689 C CA . GLN A 1 91 ? -1.006 -2.737 -12.862 1.00 93.69 91 GLN A CA 1
ATOM 690 C C . GLN A 1 91 ? -0.705 -3.141 -11.426 1.00 93.69 91 GLN A C 1
ATOM 692 O O . GLN A 1 91 ? -1.409 -2.732 -10.506 1.00 93.69 91 GLN A O 1
ATOM 697 N N . SER A 1 92 ? 0.360 -3.913 -11.220 1.00 96.56 92 SER A N 1
ATOM 698 C CA . SER A 1 92 ? 0.677 -4.471 -9.906 1.00 96.56 92 SER A CA 1
ATOM 699 C C . SER A 1 92 ? 2.147 -4.327 -9.516 1.00 96.56 92 SER A C 1
ATOM 701 O O . SER A 1 92 ? 3.031 -4.318 -10.367 1.00 96.56 92 SER A O 1
ATOM 703 N N . LEU A 1 93 ? 2.406 -4.249 -8.212 1.00 98.50 93 LEU A N 1
ATOM 704 C CA . LEU A 1 93 ? 3.719 -4.423 -7.586 1.00 98.50 93 LEU A CA 1
ATOM 705 C C . LEU A 1 93 ? 3.569 -5.411 -6.429 1.00 98.50 93 LEU A C 1
ATOM 707 O O . LEU A 1 93 ? 2.664 -5.268 -5.607 1.00 98.50 93 LEU A O 1
ATOM 711 N N . THR A 1 94 ? 4.455 -6.401 -6.354 1.00 98.81 94 THR A N 1
ATOM 712 C CA . THR A 1 94 ? 4.463 -7.393 -5.271 1.00 98.81 94 THR A CA 1
ATOM 713 C C . THR A 1 94 ? 5.758 -7.321 -4.476 1.00 98.81 94 THR A C 1
ATOM 715 O O . THR A 1 94 ? 6.845 -7.377 -5.045 1.00 98.81 94 THR A O 1
ATOM 718 N N . ILE A 1 95 ? 5.650 -7.256 -3.152 1.00 98.81 95 ILE A N 1
ATOM 719 C CA . ILE A 1 95 ? 6.774 -7.363 -2.220 1.00 98.81 95 ILE A CA 1
ATOM 720 C C . ILE A 1 95 ? 6.731 -8.762 -1.618 1.00 98.81 95 ILE A C 1
ATOM 722 O O . ILE A 1 95 ? 5.964 -9.031 -0.694 1.00 98.81 95 ILE A O 1
ATOM 726 N N . ALA A 1 96 ? 7.500 -9.673 -2.207 1.00 98.69 96 ALA A N 1
ATOM 727 C CA . ALA A 1 96 ? 7.514 -11.079 -1.823 1.00 98.69 96 ALA A CA 1
ATOM 728 C C . ALA A 1 96 ? 8.347 -11.307 -0.553 1.00 98.69 96 ALA A C 1
ATOM 730 O O . ALA A 1 96 ? 9.110 -10.439 -0.125 1.00 98.69 96 ALA A O 1
ATOM 731 N N . ALA A 1 97 ? 8.235 -12.499 0.034 1.00 98.44 97 ALA A N 1
ATOM 732 C CA . ALA A 1 97 ? 9.067 -12.918 1.158 1.00 98.44 97 ALA A CA 1
ATOM 733 C C . ALA A 1 97 ? 10.567 -12.684 0.888 1.00 98.44 97 ALA A C 1
ATOM 735 O O . ALA A 1 97 ? 11.096 -13.078 -0.151 1.00 98.44 97 ALA A O 1
ATOM 736 N N . GLY A 1 98 ? 11.249 -12.034 1.836 1.00 97.94 98 GLY A N 1
ATOM 737 C CA . GLY A 1 98 ? 12.659 -11.638 1.709 1.00 97.94 98 GLY A CA 1
ATOM 738 C C . GLY A 1 98 ? 12.908 -10.370 0.880 1.00 97.94 98 GLY A C 1
ATOM 739 O O . GLY A 1 98 ? 14.036 -9.883 0.855 1.00 97.94 98 GLY A O 1
ATOM 740 N N . GLY A 1 99 ? 11.883 -9.816 0.229 1.00 98.75 99 GLY A N 1
ATOM 741 C CA . GLY A 1 99 ? 11.946 -8.523 -0.442 1.00 98.75 99 GLY A CA 1
ATOM 742 C C . GLY A 1 99 ? 11.937 -7.353 0.537 1.00 98.75 99 GLY A C 1
ATOM 743 O O . GLY A 1 99 ? 11.193 -7.371 1.519 1.00 98.75 99 GLY A O 1
ATOM 744 N N . GLU A 1 100 ? 12.720 -6.312 0.242 1.00 98.75 100 GLU A N 1
ATOM 745 C CA . GLU A 1 100 ? 12.651 -5.035 0.960 1.00 98.75 100 GLU A CA 1
ATOM 746 C C . GLU A 1 100 ? 12.558 -3.872 -0.023 1.00 98.75 100 GLU A C 1
ATOM 748 O O . GLU A 1 100 ? 13.416 -3.728 -0.898 1.00 98.75 100 GLU A O 1
ATOM 753 N N . LEU A 1 101 ? 11.534 -3.035 0.149 1.00 98.75 101 LEU A N 1
ATOM 754 C CA . LEU A 1 101 ? 11.300 -1.838 -0.651 1.00 98.75 101 LEU A CA 1
ATOM 755 C C . LEU A 1 101 ? 11.238 -0.591 0.231 1.00 98.75 101 LEU A C 1
ATOM 757 O O . LEU A 1 101 ? 10.493 -0.550 1.208 1.00 98.75 101 LEU A O 1
ATOM 761 N N . THR A 1 102 ? 11.957 0.457 -0.165 1.00 98.69 102 THR A N 1
ATOM 762 C CA . THR A 1 102 ? 11.790 1.807 0.388 1.00 98.69 102 THR A CA 1
ATOM 763 C C . THR A 1 102 ? 11.311 2.783 -0.684 1.00 98.69 102 THR A C 1
ATOM 765 O O . THR A 1 102 ? 11.941 2.911 -1.731 1.00 98.69 102 THR A O 1
ATOM 768 N N . ALA A 1 103 ? 10.229 3.510 -0.412 1.00 98.25 103 ALA A N 1
ATOM 769 C CA . ALA A 1 103 ? 9.789 4.643 -1.223 1.00 98.25 103 ALA A CA 1
ATOM 770 C C . ALA A 1 103 ? 9.851 5.928 -0.393 1.00 98.25 103 ALA A C 1
ATOM 772 O O . ALA A 1 103 ? 9.196 6.033 0.645 1.00 98.25 103 ALA A O 1
ATOM 773 N N . ASN A 1 104 ? 10.648 6.899 -0.834 1.00 97.31 104 ASN A N 1
ATOM 774 C CA . ASN A 1 104 ? 10.903 8.103 -0.044 1.00 97.31 104 ASN A CA 1
ATOM 775 C C . ASN A 1 104 ? 9.740 9.104 -0.073 1.00 97.31 104 ASN A C 1
ATOM 777 O O . ASN A 1 104 ? 9.321 9.642 0.948 1.00 97.31 104 ASN A O 1
ATOM 781 N N . GLY A 1 105 ? 9.243 9.371 -1.266 1.00 96.44 105 GLY A N 1
ATOM 782 C CA . GLY A 1 105 ? 8.153 10.268 -1.584 1.00 96.44 105 GLY A CA 1
ATOM 783 C C . GLY A 1 105 ? 6.815 9.546 -1.714 1.00 96.44 105 GLY A C 1
ATOM 784 O O . GLY A 1 105 ? 6.513 8.576 -1.020 1.00 96.44 105 GLY A O 1
ATOM 785 N N . GLN A 1 106 ? 5.975 10.088 -2.586 1.00 96.38 106 GLN A N 1
ATOM 786 C CA . GLN A 1 106 ? 4.604 9.636 -2.784 1.00 96.38 106 GLN A CA 1
ATOM 787 C C . GLN A 1 106 ? 4.532 8.267 -3.468 1.00 96.38 106 GLN A C 1
ATOM 789 O O . GLN A 1 106 ? 5.254 7.973 -4.426 1.00 96.38 106 GLN A O 1
ATOM 794 N N . VAL A 1 107 ? 3.607 7.452 -2.974 1.00 98.38 107 VAL A N 1
ATOM 795 C CA . VAL A 1 107 ? 3.188 6.196 -3.580 1.00 98.38 107 VAL A CA 1
ATOM 796 C C . VAL A 1 107 ? 1.715 6.318 -3.934 1.00 98.38 107 VAL A C 1
ATOM 798 O O . VAL A 1 107 ? 0.893 6.663 -3.085 1.00 98.38 107 VAL A O 1
ATOM 801 N N . ILE A 1 108 ? 1.368 6.072 -5.193 1.00 97.88 108 ILE A N 1
ATOM 802 C CA . ILE A 1 108 ? -0.002 6.252 -5.674 1.00 97.88 108 ILE A CA 1
ATOM 803 C C . ILE A 1 108 ? -0.451 5.020 -6.448 1.00 97.88 108 ILE A C 1
ATOM 805 O O . ILE A 1 108 ? 0.230 4.574 -7.372 1.00 97.88 108 ILE A O 1
ATOM 809 N N . LEU A 1 109 ? -1.617 4.495 -6.068 1.00 97.62 109 LEU A N 1
ATOM 810 C CA . LEU A 1 109 ? -2.282 3.369 -6.716 1.00 97.62 109 LEU A CA 1
ATOM 811 C C . LEU A 1 109 ? -3.524 3.891 -7.445 1.00 97.62 109 LEU A C 1
ATOM 813 O O . LEU A 1 109 ? -4.453 4.363 -6.791 1.00 97.62 109 LEU A O 1
ATOM 817 N N . GLY A 1 110 ? -3.525 3.840 -8.778 1.00 95.44 110 GLY A N 1
ATOM 818 C CA . GLY A 1 110 ? -4.608 4.359 -9.617 1.00 95.44 110 GLY A CA 1
ATOM 819 C C . GLY A 1 110 ? -4.714 5.884 -9.561 1.00 95.44 110 GLY A C 1
ATOM 820 O O . GLY A 1 110 ? -5.465 6.424 -8.753 1.00 95.44 110 GLY A O 1
ATOM 821 N N . TYR A 1 111 ? -3.966 6.582 -10.424 1.00 94.12 111 TYR A N 1
ATOM 822 C CA . TYR A 1 111 ? -3.807 8.049 -10.376 1.00 94.12 111 TYR A CA 1
ATOM 823 C C . TYR A 1 111 ? -4.908 8.851 -11.092 1.00 94.12 111 TYR A C 1
ATOM 825 O O . TYR A 1 111 ? -5.111 10.039 -10.833 1.00 94.12 111 TYR A O 1
ATOM 833 N N . PHE A 1 112 ? -5.602 8.252 -12.056 1.00 92.25 112 PHE A N 1
ATOM 834 C CA . PHE A 1 112 ? -6.603 8.966 -12.839 1.00 92.25 112 PHE A CA 1
ATOM 835 C C . PHE A 1 112 ? -7.925 8.220 -12.886 1.00 92.25 112 PHE A C 1
ATOM 837 O O . PHE A 1 112 ? -7.972 7.020 -13.138 1.00 92.25 112 PHE A O 1
ATOM 844 N N . GLY A 1 113 ? -9.005 8.973 -12.687 1.00 91.31 113 GLY A N 1
ATOM 845 C CA . GLY A 1 113 ? -10.363 8.499 -12.919 1.00 91.31 113 GLY A CA 1
ATOM 846 C C . GLY A 1 113 ? -10.698 8.380 -14.405 1.00 91.31 113 GLY A C 1
ATOM 847 O O . GLY A 1 113 ? -9.870 8.722 -15.257 1.00 91.31 113 GLY A O 1
ATOM 848 N N . PRO A 1 114 ? -11.922 7.933 -14.727 1.00 88.88 114 PRO A N 1
ATOM 849 C CA . PRO A 1 114 ? -12.337 7.731 -16.107 1.00 88.88 114 PRO A CA 1
ATOM 850 C C . PRO A 1 114 ? -12.328 9.051 -16.888 1.00 88.88 114 PRO A C 1
ATOM 852 O O . PRO A 1 114 ? -12.796 10.087 -16.404 1.00 88.88 114 PRO A O 1
ATOM 855 N N . ASP A 1 115 ? -11.838 9.009 -18.126 1.00 86.44 115 ASP A N 1
ATOM 856 C CA . ASP A 1 115 ? -11.885 10.139 -19.051 1.00 86.44 115 ASP A CA 1
ATOM 857 C C . ASP A 1 115 ? -12.997 9.924 -20.079 1.00 86.44 115 ASP A C 1
ATOM 859 O O . ASP A 1 115 ? -12.819 9.286 -21.120 1.00 86.44 115 ASP A O 1
ATOM 863 N N . SER A 1 116 ? -14.169 10.491 -19.794 1.00 78.44 116 SER A N 1
ATOM 864 C CA . SER A 1 116 ? -15.348 10.370 -20.655 1.00 78.44 116 SER A CA 1
ATOM 865 C C . SER A 1 116 ? -15.195 11.048 -22.018 1.00 78.44 116 SER A C 1
ATOM 867 O O . SER A 1 116 ? -15.938 10.714 -22.939 1.00 78.44 116 SER A O 1
ATOM 869 N N . ARG A 1 117 ? -14.243 11.979 -22.182 1.00 78.38 117 ARG A N 1
ATOM 870 C CA . ARG A 1 117 ? -13.994 12.651 -23.468 1.00 78.38 117 ARG A CA 1
ATOM 871 C C . ARG A 1 117 ? -13.164 11.777 -24.399 1.00 78.38 117 ARG A C 1
ATOM 873 O O . ARG A 1 117 ? -13.374 11.819 -25.607 1.00 78.38 117 ARG A O 1
ATOM 880 N N . ALA A 1 118 ? -12.241 11.005 -23.831 1.00 80.75 118 ALA A N 1
ATOM 881 C CA . ALA A 1 118 ? -11.374 10.086 -24.560 1.00 80.75 118 ALA A CA 1
ATOM 882 C C . ALA A 1 118 ? -11.894 8.633 -24.573 1.00 80.75 118 ALA A C 1
ATOM 884 O O . ALA A 1 118 ? -11.351 7.802 -25.296 1.00 80.75 118 ALA A O 1
ATOM 885 N N . GLY A 1 119 ? -12.948 8.323 -23.807 1.00 82.38 119 GLY A N 1
ATOM 886 C CA . GLY A 1 119 ? -13.498 6.969 -23.690 1.00 82.38 119 GLY A CA 1
ATOM 887 C C . GLY A 1 119 ? -12.590 6.012 -22.913 1.00 82.38 119 GLY A C 1
ATOM 888 O O . GLY A 1 119 ? -12.637 4.807 -23.146 1.00 82.38 119 GLY A O 1
ATOM 889 N N . LEU A 1 120 ? -11.748 6.546 -22.024 1.00 85.56 120 LEU A N 1
ATOM 890 C CA . LEU A 1 120 ? -10.772 5.774 -21.258 1.00 85.56 120 LEU A CA 1
ATOM 891 C C . LEU A 1 120 ? -11.366 5.423 -19.887 1.00 85.56 120 LEU A C 1
ATOM 893 O O . LEU A 1 120 ? -11.943 6.307 -19.239 1.00 85.56 120 LEU A O 1
ATOM 897 N N . PRO A 1 121 ? -11.252 4.166 -19.423 1.00 88.12 121 PRO A N 1
ATOM 898 C CA . PRO A 1 121 ? -11.666 3.804 -18.075 1.00 88.12 121 PRO A CA 1
ATOM 899 C C . PRO A 1 121 ? -10.698 4.404 -17.041 1.00 88.12 121 PRO A C 1
ATOM 901 O O . PRO A 1 121 ? -9.700 5.034 -17.391 1.00 88.12 121 PRO A O 1
ATOM 904 N N . ALA A 1 122 ? -11.019 4.232 -15.760 1.00 90.62 122 ALA A N 1
ATOM 905 C CA . ALA A 1 122 ? -10.125 4.627 -14.679 1.00 90.62 122 ALA A CA 1
ATOM 906 C C . ALA A 1 122 ? -8.830 3.802 -14.696 1.00 90.62 122 ALA A C 1
ATOM 908 O O . ALA A 1 122 ? -8.837 2.625 -15.061 1.00 90.62 122 ALA A O 1
ATOM 909 N N . ASN A 1 123 ? -7.743 4.413 -14.240 1.00 92.19 123 ASN A N 1
ATOM 910 C CA . ASN A 1 123 ? -6.499 3.716 -13.955 1.00 92.19 123 ASN A CA 1
ATOM 911 C C . ASN A 1 123 ? -6.669 2.828 -12.726 1.00 92.19 123 ASN A C 1
ATOM 913 O O . ASN A 1 123 ? -7.269 3.255 -11.742 1.00 92.19 123 ASN A O 1
ATOM 917 N N . GLU A 1 124 ? -6.096 1.631 -12.767 1.00 94.25 124 GLU A N 1
ATOM 918 C CA . GLU A 1 124 ? -6.230 0.628 -11.715 1.00 94.25 124 GLU A CA 1
ATOM 919 C C . GLU A 1 124 ? -4.845 0.158 -11.263 1.00 94.25 124 GLU A C 1
ATOM 921 O O . GLU A 1 124 ? -4.066 -0.376 -12.057 1.00 94.25 124 GLU A O 1
ATOM 926 N N . GLY A 1 125 ? -4.507 0.415 -9.999 1.00 96.38 125 GLY A N 1
ATOM 927 C CA . GLY A 1 125 ? -3.205 0.080 -9.426 1.00 96.38 125 GLY A CA 1
ATOM 928 C C . GLY A 1 125 ? -3.317 -0.807 -8.194 1.00 96.38 125 GLY A C 1
ATOM 929 O O . GLY A 1 125 ? -4.150 -0.562 -7.324 1.00 96.38 125 GLY A O 1
ATOM 930 N N . ARG A 1 126 ? -2.446 -1.813 -8.095 1.00 98.19 126 ARG A N 1
ATOM 931 C CA . ARG A 1 126 ? -2.415 -2.787 -7.003 1.00 98.19 126 ARG A CA 1
ATOM 932 C C . ARG A 1 126 ? -1.032 -2.880 -6.360 1.00 98.19 126 ARG A C 1
ATOM 934 O O . ARG A 1 126 ? -0.035 -3.120 -7.037 1.00 98.19 126 ARG A O 1
ATOM 941 N N . LEU A 1 127 ? -0.973 -2.758 -5.039 1.00 98.81 127 LEU A N 1
ATOM 942 C CA . LEU A 1 127 ? 0.204 -3.087 -4.238 1.00 98.81 127 LEU A CA 1
ATOM 943 C C . LEU A 1 127 ? -0.098 -4.320 -3.387 1.00 98.81 127 LEU A C 1
ATOM 945 O O . LEU A 1 127 ? -1.115 -4.359 -2.699 1.00 98.81 127 LEU A O 1
ATOM 949 N N . ILE A 1 128 ? 0.788 -5.314 -3.436 1.00 98.88 128 ILE A N 1
ATOM 950 C CA . ILE A 1 128 ? 0.659 -6.574 -2.701 1.00 98.88 128 ILE A CA 1
ATOM 951 C C . ILE A 1 128 ? 1.886 -6.759 -1.812 1.00 98.88 128 ILE A C 1
ATOM 953 O O . ILE A 1 128 ? 3.011 -6.769 -2.311 1.00 98.88 128 ILE A O 1
ATOM 957 N N . ILE A 1 129 ? 1.676 -6.956 -0.514 1.00 98.81 129 ILE A N 1
ATOM 958 C CA . ILE A 1 129 ? 2.716 -7.345 0.440 1.00 98.81 129 ILE A CA 1
ATOM 959 C C . ILE A 1 129 ? 2.497 -8.816 0.798 1.00 98.81 129 ILE A C 1
ATOM 961 O O . ILE A 1 129 ? 1.504 -9.175 1.429 1.00 98.81 129 ILE A O 1
ATOM 965 N N . ASP A 1 130 ? 3.411 -9.669 0.344 1.00 98.50 130 ASP A N 1
ATOM 966 C CA . ASP A 1 130 ? 3.319 -11.130 0.414 1.00 98.50 130 ASP A CA 1
ATOM 967 C C . ASP A 1 130 ? 4.541 -11.719 1.141 1.00 98.50 130 ASP A C 1
ATOM 969 O O . ASP A 1 130 ? 5.190 -12.662 0.687 1.00 98.50 130 ASP A O 1
ATOM 973 N N . GLY A 1 131 ? 4.897 -11.095 2.270 1.00 98.00 131 GLY A N 1
ATOM 974 C CA . GLY A 1 131 ? 5.887 -11.609 3.222 1.00 98.00 131 GLY A CA 1
ATOM 975 C C . GLY A 1 131 ? 7.152 -10.770 3.396 1.00 98.00 131 GLY A C 1
ATOM 976 O O . GLY A 1 131 ? 7.919 -11.042 4.318 1.00 98.00 131 GLY A O 1
ATOM 977 N N . GLY A 1 132 ? 7.399 -9.780 2.537 1.00 98.50 132 GLY A N 1
ATOM 978 C CA . GLY A 1 132 ? 8.545 -8.872 2.659 1.00 98.50 132 GLY A CA 1
ATOM 979 C C . GLY A 1 132 ? 8.276 -7.646 3.538 1.00 98.50 132 GLY A C 1
ATOM 980 O O . GLY A 1 132 ? 7.281 -7.584 4.264 1.00 98.50 132 GLY A O 1
ATOM 981 N N . THR A 1 133 ? 9.164 -6.656 3.440 1.00 98.81 133 THR A N 1
ATOM 982 C CA . THR A 1 133 ? 9.041 -5.366 4.134 1.00 98.81 133 THR A CA 1
ATOM 983 C C . THR A 1 133 ? 8.941 -4.224 3.131 1.00 98.81 133 THR A C 1
ATOM 985 O O . THR A 1 133 ? 9.792 -4.079 2.255 1.00 98.81 133 THR A O 1
ATOM 988 N N . ALA A 1 134 ? 7.940 -3.364 3.279 1.00 98.81 134 ALA A N 1
ATOM 989 C CA . ALA A 1 134 ? 7.825 -2.126 2.519 1.00 98.81 134 ALA A CA 1
ATOM 990 C C . ALA A 1 134 ? 7.745 -0.931 3.470 1.00 98.81 134 ALA A C 1
ATOM 992 O O . ALA A 1 134 ? 6.871 -0.885 4.328 1.00 98.81 134 ALA A O 1
ATOM 993 N N . THR A 1 135 ? 8.645 0.039 3.309 1.00 98.69 135 THR A N 1
ATOM 994 C CA . THR A 1 135 ? 8.605 1.320 4.030 1.00 98.69 135 THR A CA 1
ATOM 995 C C . THR A 1 135 ? 8.331 2.442 3.037 1.00 98.69 135 THR A C 1
ATOM 997 O O . THR A 1 135 ? 9.152 2.714 2.162 1.00 98.69 135 THR A O 1
ATOM 1000 N N . LEU A 1 136 ? 7.172 3.084 3.137 1.00 98.56 136 LEU A N 1
ATOM 1001 C CA . LEU A 1 136 ? 6.681 4.037 2.143 1.00 98.56 136 LEU A CA 1
ATOM 1002 C C . LEU A 1 136 ? 6.511 5.436 2.741 1.00 98.56 136 LEU A C 1
ATOM 1004 O O . LEU A 1 136 ? 6.260 5.580 3.939 1.00 98.56 136 LEU A O 1
ATOM 1008 N N . ALA A 1 137 ? 6.580 6.457 1.884 1.00 94.88 137 ALA A N 1
ATOM 1009 C CA . ALA A 1 137 ? 6.344 7.855 2.238 1.00 94.88 137 ALA A CA 1
ATOM 1010 C C . ALA A 1 137 ? 7.220 8.343 3.409 1.00 94.88 137 ALA A C 1
ATOM 1012 O O . ALA A 1 137 ? 6.729 8.875 4.402 1.00 94.88 137 ALA A O 1
ATOM 1013 N N . THR A 1 138 ? 8.534 8.118 3.323 1.00 92.56 138 THR A N 1
ATOM 1014 C CA . THR A 1 138 ? 9.485 8.409 4.413 1.00 92.56 138 THR A CA 1
ATOM 1015 C C . THR A 1 138 ? 9.892 9.880 4.545 1.00 92.56 138 THR A C 1
ATOM 1017 O O . THR A 1 138 ? 10.476 10.252 5.565 1.00 92.56 138 THR A O 1
ATOM 1020 N N . LEU A 1 139 ? 9.595 10.736 3.560 1.00 88.12 139 LEU A N 1
ATOM 1021 C CA . LEU A 1 139 ? 10.031 12.137 3.529 1.00 88.12 139 LEU A CA 1
ATOM 1022 C C . LEU A 1 139 ? 8.868 13.137 3.549 1.00 88.12 139 LEU A C 1
ATOM 1024 O O . LEU A 1 139 ? 8.069 13.193 2.618 1.00 88.12 139 LEU A O 1
ATOM 1028 N N . GLY A 1 140 ? 8.848 14.041 4.533 1.00 81.31 140 GLY A N 1
ATOM 1029 C CA . GLY A 1 140 ? 8.009 15.248 4.512 1.00 81.31 140 GLY A CA 1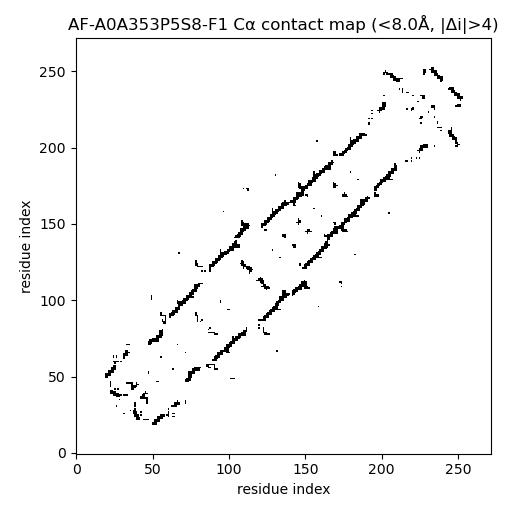
ATOM 1030 C C . GLY A 1 140 ? 6.513 14.986 4.273 1.00 81.31 140 GLY A C 1
ATOM 1031 O O . GLY A 1 140 ? 5.934 14.090 4.871 1.00 81.31 140 GLY A O 1
ATOM 1032 N N . ALA A 1 141 ? 5.885 15.782 3.397 1.00 85.69 141 ALA A N 1
ATOM 1033 C CA . ALA A 1 141 ? 4.457 15.702 3.050 1.00 85.69 141 ALA A CA 1
ATOM 1034 C C . ALA A 1 141 ? 4.118 14.576 2.041 1.00 85.69 141 ALA A C 1
ATOM 1036 O O . ALA A 1 141 ? 3.245 14.738 1.183 1.00 85.69 141 ALA A O 1
ATOM 1037 N N . SER A 1 142 ? 4.840 13.456 2.101 1.00 94.38 142 SER A N 1
ATOM 1038 C CA . SER A 1 142 ? 4.594 12.287 1.253 1.00 94.38 142 SER A CA 1
ATOM 1039 C C . SER A 1 142 ? 3.415 11.458 1.759 1.00 94.38 142 SER A C 1
ATOM 1041 O O . SER A 1 142 ? 2.899 11.651 2.863 1.00 94.38 142 SER A O 1
ATOM 1043 N N . HIS A 1 143 ? 2.924 10.576 0.894 1.00 95.88 143 HIS A N 1
ATOM 1044 C CA . HIS A 1 143 ? 1.679 9.861 1.121 1.00 95.88 143 HIS A CA 1
ATOM 1045 C C . HIS A 1 143 ? 1.637 8.528 0.377 1.00 95.88 143 HIS A C 1
ATOM 1047 O O . HIS A 1 143 ? 2.257 8.390 -0.676 1.00 95.88 143 HIS A O 1
ATOM 1053 N N . LEU A 1 144 ? 0.860 7.583 0.905 1.00 98.19 144 LEU A N 1
ATOM 1054 C CA . LEU A 1 144 ? 0.285 6.480 0.149 1.00 98.19 144 LEU A CA 1
ATOM 1055 C C . LEU A 1 144 ? -1.189 6.796 -0.127 1.00 98.19 144 LEU A C 1
ATOM 1057 O O . LEU A 1 144 ? -1.995 6.841 0.806 1.00 98.19 144 LEU A O 1
ATOM 1061 N N . TRP A 1 145 ? -1.549 6.960 -1.400 1.00 97.75 145 TRP A N 1
ATOM 1062 C CA . TRP A 1 145 ? -2.949 7.020 -1.822 1.00 97.75 145 TRP A CA 1
ATOM 1063 C C . TRP A 1 145 ? -3.364 5.738 -2.531 1.00 97.75 145 TRP A C 1
ATOM 1065 O O . TRP A 1 145 ? -2.801 5.371 -3.564 1.00 97.75 145 TRP A O 1
ATOM 1075 N N . VAL A 1 146 ? -4.393 5.092 -1.993 1.00 98.19 146 VAL A N 1
ATOM 1076 C CA . VAL A 1 146 ? -5.042 3.926 -2.590 1.00 98.19 146 VAL A CA 1
ATOM 1077 C C . VAL A 1 146 ? -6.302 4.412 -3.298 1.00 98.19 146 VAL A C 1
ATOM 1079 O O . VAL A 1 146 ? -7.317 4.672 -2.658 1.00 98.19 146 VAL A O 1
ATOM 1082 N N . GLY A 1 147 ? -6.216 4.596 -4.614 1.00 96.75 147 GLY A N 1
ATOM 1083 C CA . GLY A 1 147 ? -7.266 5.190 -5.437 1.00 96.75 147 GLY A CA 1
ATOM 1084 C C . GLY A 1 147 ? -7.207 6.711 -5.378 1.00 96.75 147 GLY A C 1
ATOM 1085 O O . GLY A 1 147 ? -7.993 7.334 -4.668 1.00 96.75 147 GLY A O 1
ATOM 1086 N N . PHE A 1 148 ? -6.261 7.323 -6.095 1.00 94.81 148 PHE A N 1
ATOM 1087 C CA . PHE A 1 148 ? -6.158 8.779 -6.240 1.00 94.81 148 PHE A CA 1
ATOM 1088 C C . PHE A 1 148 ? -6.867 9.195 -7.526 1.00 94.81 148 PHE A C 1
ATOM 1090 O O . PHE A 1 148 ? -6.274 9.196 -8.588 1.00 94.81 148 PHE A O 1
ATOM 1097 N N . GLY A 1 149 ? -8.163 9.476 -7.485 1.00 94.19 149 GLY A N 1
ATOM 1098 C CA . GLY A 1 149 ? -8.973 9.697 -8.688 1.00 94.19 149 GLY A CA 1
ATOM 1099 C C . GLY A 1 149 ? -9.285 8.421 -9.484 1.00 94.19 149 GLY A C 1
ATOM 1100 O O . GLY A 1 149 ? -10.382 8.326 -10.024 1.00 94.19 149 GLY A O 1
ATOM 1101 N N . GLY A 1 150 ? -8.362 7.454 -9.552 1.00 94.44 150 GLY A N 1
ATOM 1102 C CA . GLY A 1 150 ? -8.562 6.126 -10.140 1.00 94.44 150 GLY A CA 1
ATOM 1103 C C . GLY A 1 150 ? -8.995 5.065 -9.125 1.00 94.44 150 GLY A C 1
ATOM 1104 O O . GLY A 1 150 ? -9.545 5.382 -8.071 1.00 94.44 150 GLY A O 1
ATOM 1105 N N . ILE A 1 151 ? -8.732 3.802 -9.453 1.00 95.75 151 ILE A N 1
ATOM 1106 C CA . ILE A 1 151 ? -9.014 2.626 -8.628 1.00 95.75 151 ILE A CA 1
ATOM 1107 C C . ILE A 1 151 ? -7.706 2.122 -8.007 1.00 95.75 151 ILE A C 1
ATOM 1109 O O . ILE A 1 151 ? -6.729 1.860 -8.709 1.00 95.75 151 ILE A O 1
ATOM 1113 N N . GLY A 1 152 ? -7.673 1.986 -6.684 1.00 97.75 152 GLY A N 1
ATOM 1114 C CA . GLY A 1 152 ? -6.518 1.461 -5.962 1.00 97.75 152 GLY A CA 1
ATOM 1115 C C . GLY A 1 152 ? -6.839 0.220 -5.143 1.00 97.75 152 GLY A C 1
ATOM 1116 O O . GLY A 1 152 ? -7.878 0.138 -4.487 1.00 97.75 152 GLY A O 1
ATOM 1117 N N . HIS A 1 153 ? -5.892 -0.708 -5.110 1.00 98.38 153 HIS A N 1
ATOM 1118 C CA . HIS A 1 153 ? -5.952 -1.915 -4.299 1.00 98.38 153 HIS A CA 1
ATOM 1119 C C . HIS A 1 153 ? -4.677 -2.054 -3.476 1.00 98.38 153 HIS A C 1
ATOM 1121 O O . HIS A 1 153 ? -3.578 -2.129 -4.025 1.00 98.38 153 HIS A O 1
ATOM 1127 N N . LEU A 1 154 ? -4.815 -2.131 -2.161 1.00 98.81 154 LEU A N 1
ATOM 1128 C CA . LEU A 1 154 ? -3.733 -2.509 -1.266 1.00 98.81 154 LEU A CA 1
ATOM 1129 C C . LEU A 1 154 ? -4.074 -3.847 -0.621 1.00 98.81 154 LEU A C 1
ATOM 1131 O O . LEU A 1 154 ? -5.097 -3.967 0.041 1.00 98.81 154 LEU A O 1
ATOM 1135 N N . VAL A 1 155 ? -3.200 -4.833 -0.786 1.00 98.81 155 VAL A N 1
ATOM 1136 C CA . VAL A 1 155 ? -3.363 -6.162 -0.196 1.00 98.81 155 VAL A CA 1
ATOM 1137 C C . VAL A 1 155 ? -2.145 -6.474 0.661 1.00 98.81 155 VAL A C 1
ATOM 1139 O O . VAL A 1 155 ? -1.015 -6.449 0.175 1.00 98.81 155 VAL A O 1
ATOM 1142 N N . VAL A 1 156 ? -2.363 -6.787 1.933 1.00 98.88 156 VAL A N 1
ATOM 1143 C CA . VAL A 1 156 ? -1.319 -7.208 2.871 1.00 98.88 156 VAL A CA 1
ATOM 1144 C C . VAL A 1 156 ? -1.648 -8.626 3.325 1.00 98.88 156 VAL A C 1
ATOM 1146 O O . VAL A 1 156 ? -2.488 -8.843 4.195 1.00 98.88 156 VAL A O 1
ATOM 1149 N N . ASN A 1 157 ? -1.006 -9.611 2.698 1.00 98.81 157 ASN A N 1
ATOM 1150 C CA . ASN A 1 157 ? -1.184 -11.028 3.023 1.00 98.81 157 ASN A CA 1
ATOM 1151 C C . ASN A 1 157 ? -0.300 -11.463 4.190 1.00 98.81 157 ASN A C 1
ATOM 1153 O O . ASN A 1 157 ? -0.691 -12.290 5.008 1.00 98.81 157 ASN A O 1
ATOM 1157 N N . SER A 1 158 ? 0.924 -10.943 4.239 1.00 98.56 158 SER A N 1
ATOM 1158 C CA . SER A 1 158 ? 1.900 -11.183 5.301 1.00 98.56 158 SER A CA 1
ATOM 1159 C C . SER A 1 158 ? 3.041 -10.168 5.196 1.00 98.56 158 SER A C 1
ATOM 1161 O O . SER A 1 158 ? 3.087 -9.387 4.249 1.00 98.56 158 SER A O 1
ATOM 1163 N N . GLY A 1 159 ? 3.986 -10.187 6.138 1.00 98.62 159 GLY A N 1
ATOM 1164 C CA . GLY A 1 159 ? 5.111 -9.249 6.154 1.00 98.62 159 GLY A CA 1
ATOM 1165 C C . GLY A 1 159 ? 4.784 -7.943 6.876 1.00 98.62 159 GLY A C 1
ATOM 1166 O O . GLY A 1 159 ? 3.883 -7.903 7.717 1.00 98.62 159 GLY A O 1
ATOM 1167 N N . LEU A 1 160 ? 5.550 -6.896 6.573 1.00 98.75 160 LEU A N 1
ATOM 1168 C CA . LEU A 1 160 ? 5.440 -5.582 7.203 1.00 98.75 160 LEU A CA 1
ATOM 1169 C C . LEU A 1 160 ? 5.250 -4.496 6.142 1.00 98.75 160 LEU A C 1
ATOM 1171 O O . LEU A 1 160 ? 6.106 -4.307 5.277 1.00 98.75 160 LEU A O 1
ATOM 1175 N N . LEU A 1 161 ? 4.166 -3.737 6.255 1.00 98.88 161 LEU A N 1
ATOM 1176 C CA . LEU A 1 161 ? 3.966 -2.492 5.526 1.00 98.88 161 LEU A CA 1
ATOM 1177 C C . LEU A 1 161 ? 3.998 -1.327 6.505 1.00 98.88 161 LEU A C 1
ATOM 1179 O O . LEU A 1 161 ? 3.186 -1.266 7.415 1.00 98.88 161 LEU A O 1
ATOM 1183 N N . ASP A 1 162 ? 4.917 -0.396 6.307 1.00 98.75 162 ASP A N 1
ATOM 1184 C CA . ASP A 1 162 ? 5.120 0.754 7.177 1.00 98.75 162 ASP A CA 1
ATOM 1185 C C . ASP A 1 162 ? 5.004 2.053 6.379 1.00 98.75 162 ASP A C 1
ATOM 1187 O O . ASP A 1 162 ? 5.838 2.367 5.529 1.00 98.75 162 ASP A O 1
ATOM 1191 N N . ILE A 1 163 ? 3.936 2.803 6.631 1.00 98.56 163 ILE A N 1
ATOM 1192 C CA . ILE A 1 163 ? 3.610 4.043 5.934 1.00 98.56 163 ILE A CA 1
ATOM 1193 C C . ILE A 1 163 ? 3.933 5.209 6.861 1.00 98.56 163 ILE A C 1
ATOM 1195 O O . ILE A 1 163 ? 3.253 5.455 7.861 1.00 98.56 163 ILE A O 1
ATOM 1199 N N . ARG A 1 164 ? 4.999 5.934 6.517 1.00 97.25 164 ARG A N 1
ATOM 1200 C CA . ARG A 1 164 ? 5.563 7.007 7.344 1.00 97.25 164 ARG A CA 1
ATOM 1201 C C . ARG A 1 164 ? 4.918 8.375 7.111 1.00 97.25 164 ARG A C 1
ATOM 1203 O O . ARG A 1 164 ? 5.013 9.233 7.987 1.00 97.25 164 ARG A O 1
ATOM 1210 N N . GLY A 1 165 ? 4.257 8.553 5.972 1.00 95.75 165 GLY A N 1
ATOM 1211 C CA . GLY A 1 165 ? 3.503 9.752 5.614 1.00 95.75 165 GLY A CA 1
ATOM 1212 C C . GL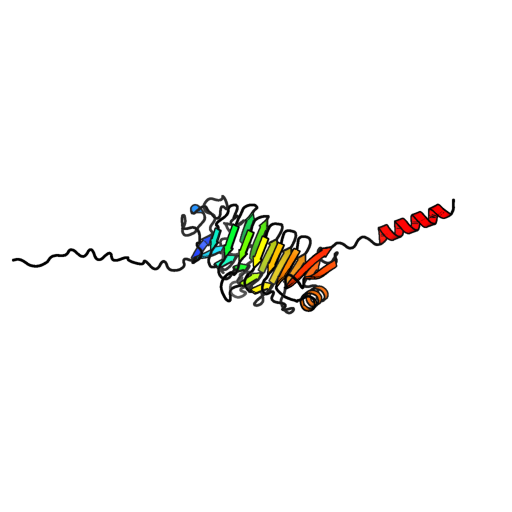Y A 1 165 ? 1.994 9.566 5.768 1.00 95.75 165 GLY A C 1
ATOM 1213 O O . GLY A 1 165 ? 1.529 8.708 6.519 1.00 95.75 165 GLY A O 1
ATOM 1214 N N . ASN A 1 166 ? 1.222 10.357 5.021 1.00 95.75 166 ASN A N 1
ATOM 1215 C CA . ASN A 1 166 ? -0.236 10.244 5.035 1.00 95.75 166 ASN A CA 1
ATOM 1216 C C . ASN A 1 166 ? -0.684 8.960 4.339 1.00 95.75 166 ASN A C 1
ATOM 1218 O O . ASN A 1 166 ? -0.244 8.668 3.230 1.00 95.75 166 ASN A O 1
ATOM 1222 N N . PHE A 1 167 ? -1.622 8.242 4.937 1.00 97.69 167 PHE A N 1
ATOM 1223 C CA . PHE A 1 167 ? -2.286 7.112 4.310 1.00 97.69 167 PHE A CA 1
ATOM 1224 C C . PHE A 1 167 ? -3.752 7.448 4.064 1.00 97.69 167 PHE A C 1
ATOM 1226 O O . PHE A 1 167 ? -4.457 7.878 4.973 1.00 97.69 167 PHE A O 1
ATOM 1233 N N . GLY A 1 168 ? -4.237 7.264 2.840 1.00 96.81 168 GLY A N 1
ATOM 1234 C CA . GLY A 1 168 ? -5.652 7.462 2.543 1.00 96.81 168 GLY A CA 1
ATOM 1235 C C . GLY A 1 168 ? -6.141 6.619 1.386 1.00 96.81 168 GLY A C 1
ATOM 1236 O O . GLY A 1 168 ? -5.373 6.169 0.534 1.00 96.81 168 GLY A O 1
ATOM 1237 N N . ILE A 1 169 ? -7.453 6.420 1.387 1.00 97.69 169 ILE A N 1
ATOM 1238 C CA . ILE A 1 169 ? -8.150 5.474 0.529 1.00 97.69 169 ILE A CA 1
ATOM 1239 C C . ILE A 1 169 ? -9.315 6.215 -0.142 1.00 97.69 169 ILE A C 1
ATOM 1241 O O . ILE A 1 169 ? -10.033 6.969 0.517 1.00 97.69 169 ILE A O 1
ATOM 1245 N N . GLY A 1 170 ? -9.478 6.055 -1.457 1.00 95.44 170 GLY A N 1
ATOM 1246 C CA . GLY A 1 170 ? -10.518 6.737 -2.234 1.00 95.44 170 GLY A CA 1
ATOM 1247 C C . GLY A 1 170 ? -10.359 8.264 -2.248 1.00 95.44 170 GLY A C 1
ATOM 1248 O O . GLY A 1 170 ? -11.288 9.019 -1.946 1.00 95.44 170 GLY A O 1
ATOM 1249 N N . PHE A 1 171 ? -9.152 8.756 -2.520 1.00 93.50 171 PHE A N 1
ATOM 1250 C CA . PHE A 1 171 ? -8.841 10.186 -2.498 1.00 93.50 171 PHE A CA 1
ATOM 1251 C C . PHE A 1 171 ? -9.122 10.852 -3.856 1.00 93.50 171 PHE A C 1
ATOM 1253 O O . PHE A 1 171 ? -9.059 10.214 -4.901 1.00 93.50 171 PHE A O 1
ATOM 1260 N N . ASN A 1 172 ? -9.417 12.157 -3.861 1.00 92.50 172 ASN A N 1
ATOM 1261 C CA . ASN A 1 172 ? -9.639 12.955 -5.081 1.00 92.50 172 ASN A CA 1
ATOM 1262 C C . ASN A 1 172 ? -10.680 12.358 -6.060 1.00 92.50 172 ASN A C 1
ATOM 1264 O O . ASN A 1 172 ? -10.504 12.397 -7.276 1.00 92.50 172 ASN A O 1
ATOM 1268 N N . GLY A 1 173 ? -11.757 11.779 -5.521 1.00 91.88 173 GLY A N 1
ATOM 1269 C CA . GLY A 1 173 ? -12.817 11.143 -6.311 1.00 91.88 173 GLY A CA 1
ATOM 1270 C C . GLY A 1 173 ? -12.477 9.749 -6.846 1.00 91.88 173 GLY A C 1
ATOM 1271 O O . GLY A 1 173 ? -13.231 9.240 -7.668 1.00 91.88 173 GLY A O 1
ATOM 1272 N N . GLY A 1 174 ? -11.363 9.157 -6.405 1.00 95.00 174 GLY A N 1
ATOM 1273 C CA . GLY A 1 174 ? -11.033 7.761 -6.677 1.00 95.00 174 GLY A CA 1
ATOM 1274 C C . GLY A 1 174 ? -11.749 6.794 -5.741 1.00 95.00 174 GLY A C 1
ATOM 1275 O O . GLY A 1 174 ? -12.350 7.209 -4.746 1.00 95.00 174 GLY A O 1
ATOM 1276 N N . SER A 1 175 ? -11.614 5.508 -6.052 1.00 96.38 175 SER A N 1
ATOM 1277 C CA . SER A 1 175 ? -12.119 4.397 -5.244 1.00 96.38 175 SER A CA 1
ATOM 1278 C C . SER A 1 175 ? -10.950 3.543 -4.769 1.00 96.38 175 SER A C 1
ATOM 1280 O O . SER A 1 175 ? -10.053 3.224 -5.550 1.00 96.38 175 SER A O 1
ATOM 1282 N N . GLY A 1 176 ? -10.932 3.166 -3.494 1.00 97.56 176 GLY A N 1
ATOM 1283 C CA . GLY A 1 176 ? -9.835 2.372 -2.947 1.00 97.56 176 GLY A CA 1
ATOM 1284 C C . GLY A 1 176 ? -10.306 1.185 -2.122 1.00 97.56 176 GLY A C 1
ATOM 1285 O O . GLY A 1 176 ? -11.328 1.243 -1.447 1.00 97.56 176 GLY A O 1
ATOM 1286 N N . THR A 1 177 ? -9.534 0.108 -2.156 1.00 98.44 177 THR A N 1
ATOM 1287 C CA . THR A 1 177 ? -9.773 -1.077 -1.330 1.00 98.44 177 THR A CA 1
ATOM 1288 C C . THR A 1 177 ? -8.497 -1.463 -0.605 1.00 98.44 177 THR A C 1
ATOM 1290 O O . THR A 1 177 ? -7.409 -1.440 -1.186 1.00 98.44 177 THR A O 1
ATOM 1293 N N . VAL A 1 178 ? -8.636 -1.792 0.673 1.00 98.81 178 VAL A N 1
ATOM 1294 C CA . VAL A 1 178 ? -7.553 -2.312 1.502 1.00 98.81 178 VAL A CA 1
ATOM 1295 C C . VAL A 1 178 ? -7.987 -3.653 2.072 1.00 98.81 178 VAL A C 1
ATOM 1297 O O . VAL A 1 178 ? -9.052 -3.753 2.676 1.00 98.81 178 VAL A O 1
ATOM 1300 N N . GLU A 1 179 ? -7.157 -4.669 1.883 1.00 98.81 179 GLU A N 1
ATOM 1301 C CA . GLU A 1 179 ? -7.351 -6.016 2.411 1.00 98.81 179 GLU A CA 1
ATOM 1302 C C . GLU A 1 179 ? -6.158 -6.358 3.304 1.00 98.81 179 GLU A C 1
ATOM 1304 O O . GLU A 1 179 ? -5.039 -6.558 2.822 1.00 98.81 179 GLU A O 1
ATOM 1309 N N . LEU A 1 180 ? -6.383 -6.404 4.616 1.00 98.88 180 LEU A N 1
ATOM 1310 C CA . LEU A 1 180 ? -5.399 -6.866 5.589 1.00 98.88 180 LEU A CA 1
ATOM 1311 C C . LEU A 1 180 ? -5.724 -8.318 5.944 1.00 98.88 180 LEU A C 1
ATOM 1313 O O . LEU A 1 180 ? -6.567 -8.604 6.792 1.00 98.88 180 LEU A O 1
ATOM 1317 N N . ASN A 1 181 ? -5.078 -9.240 5.234 1.00 98.69 181 ASN A N 1
ATOM 1318 C CA . ASN A 1 181 ? -5.284 -10.682 5.375 1.00 98.69 181 ASN A CA 1
ATOM 1319 C C . ASN A 1 181 ? -4.292 -11.318 6.364 1.00 98.69 181 ASN A C 1
ATOM 1321 O O . ASN A 1 181 ? -4.516 -12.419 6.866 1.00 98.69 181 ASN A O 1
ATOM 1325 N N . GLY A 1 182 ? -3.190 -10.628 6.657 1.00 98.31 182 GLY A N 1
ATOM 1326 C CA . GLY A 1 182 ? -2.148 -11.053 7.584 1.00 98.31 182 GLY A CA 1
ATOM 1327 C C . GLY A 1 182 ? -1.056 -9.992 7.722 1.00 98.31 182 GLY A C 1
ATOM 1328 O O . GLY A 1 182 ? -1.163 -8.903 7.173 1.00 98.31 182 GLY A O 1
ATOM 1329 N N . GLY A 1 183 ? 0.022 -10.309 8.442 1.00 98.56 183 GLY A N 1
ATOM 1330 C CA . GLY A 1 183 ? 1.143 -9.378 8.627 1.00 98.56 183 GLY A CA 1
ATOM 1331 C C . GLY A 1 183 ? 0.803 -8.167 9.500 1.00 98.56 183 GLY A C 1
ATOM 1332 O O . GLY A 1 183 ? -0.121 -8.219 10.312 1.00 98.56 183 GLY A O 1
ATOM 1333 N N . VAL A 1 184 ? 1.592 -7.102 9.349 1.00 98.81 184 VAL A N 1
ATOM 1334 C CA . VAL A 1 184 ? 1.449 -5.848 10.100 1.00 98.81 184 VAL A CA 1
ATOM 1335 C C . VAL A 1 184 ? 1.394 -4.668 9.136 1.00 98.81 184 VAL A C 1
ATOM 1337 O O . VAL A 1 184 ? 2.281 -4.504 8.295 1.00 98.81 184 VAL A O 1
ATOM 1340 N N . LEU A 1 185 ? 0.373 -3.830 9.293 1.00 98.88 185 LEU A N 1
ATOM 1341 C CA . LEU A 1 185 ? 0.253 -2.525 8.654 1.00 98.88 185 LEU A CA 1
ATOM 1342 C C . LEU A 1 185 ? 0.496 -1.441 9.708 1.00 98.88 185 LEU A C 1
ATOM 1344 O O . LEU A 1 185 ? -0.327 -1.256 10.592 1.00 98.88 185 LEU A O 1
ATOM 1348 N N . ASN A 1 186 ? 1.598 -0.708 9.602 1.00 98.75 186 ASN A N 1
ATOM 1349 C CA . ASN A 1 186 ? 1.908 0.445 10.441 1.00 98.75 186 ASN A CA 1
ATOM 1350 C C . ASN A 1 186 ? 1.618 1.736 9.684 1.00 98.75 186 ASN A C 1
ATOM 1352 O O . ASN A 1 186 ? 2.092 1.921 8.561 1.00 98.75 186 ASN A O 1
ATOM 1356 N N . THR A 1 187 ? 0.906 2.662 10.310 1.00 98.38 187 THR A N 1
ATOM 1357 C CA . THR A 1 187 ? 0.573 3.962 9.720 1.00 98.38 187 THR A CA 1
ATOM 1358 C C . THR A 1 187 ? 0.846 5.087 10.718 1.00 98.38 187 THR A C 1
ATOM 1360 O O . THR A 1 187 ? 0.645 4.954 11.927 1.00 98.38 187 THR A O 1
ATOM 1363 N N . GLN A 1 188 ? 1.400 6.197 10.223 1.00 96.19 188 GLN A N 1
ATOM 1364 C CA . GLN A 1 188 ? 1.668 7.384 11.047 1.00 96.19 188 GLN A CA 1
ATOM 1365 C C . GLN A 1 188 ? 0.506 8.377 11.060 1.00 96.19 188 GLN A C 1
ATOM 1367 O O . GLN A 1 188 ? 0.357 9.116 12.031 1.00 96.19 188 GLN A O 1
ATOM 1372 N N . GLN A 1 189 ? -0.236 8.452 9.954 1.00 94.19 189 GLN A N 1
ATOM 1373 C CA . GLN A 1 189 ? -1.336 9.389 9.786 1.00 94.19 189 GLN A CA 1
ATOM 1374 C C . GLN A 1 189 ? -2.355 8.834 8.790 1.00 94.19 189 GLN A C 1
ATOM 1376 O O . GLN A 1 189 ? -2.248 9.052 7.578 1.00 94.19 189 GLN A O 1
ATOM 1381 N N . PHE A 1 190 ? -3.366 8.138 9.294 1.00 96.25 190 PHE A N 1
ATOM 1382 C CA . PHE A 1 190 ? -4.510 7.729 8.495 1.00 96.25 190 PHE A CA 1
ATOM 1383 C C . PHE A 1 190 ? -5.470 8.897 8.238 1.00 96.25 190 PHE A C 1
ATOM 1385 O O . PHE A 1 190 ? -5.755 9.727 9.103 1.00 96.25 190 PHE A O 1
ATOM 1392 N N . ASN A 1 191 ? -5.993 8.978 7.018 1.00 93.31 191 ASN A N 1
ATOM 1393 C CA . ASN A 1 191 ? -7.004 9.954 6.649 1.00 93.31 191 ASN A CA 1
ATOM 1394 C C . ASN A 1 191 ? -8.405 9.413 6.964 1.00 93.31 191 ASN A C 1
ATOM 1396 O O . ASN A 1 191 ? -9.000 8.695 6.163 1.00 93.31 191 ASN A O 1
ATOM 1400 N N . PHE A 1 192 ? -8.960 9.834 8.099 1.00 88.00 192 PHE A N 1
ATOM 1401 C CA . PHE A 1 192 ? -10.286 9.444 8.599 1.00 88.00 192 PHE A CA 1
ATOM 1402 C C . PHE A 1 192 ? -11.484 10.046 7.828 1.00 88.00 192 PHE A C 1
ATOM 1404 O O . PHE A 1 192 ? -12.582 10.188 8.369 1.00 88.00 192 PHE A O 1
ATOM 1411 N N . ASN A 1 193 ? -11.313 10.433 6.561 1.00 83.25 193 ASN A N 1
ATOM 1412 C CA . ASN A 1 193 ? -12.397 10.990 5.757 1.00 83.25 193 ASN A CA 1
ATOM 1413 C C . ASN A 1 193 ? -13.451 9.925 5.412 1.00 83.25 193 ASN A C 1
ATOM 1415 O O . ASN A 1 193 ? -13.204 9.030 4.612 1.00 83.25 193 ASN A O 1
ATOM 1419 N N . ASN A 1 194 ? -14.666 10.069 5.943 1.00 75.69 194 ASN A N 1
ATOM 1420 C CA . ASN A 1 194 ? -15.778 9.151 5.673 1.00 75.69 194 ASN A CA 1
ATOM 1421 C C . ASN A 1 194 ? -16.509 9.422 4.334 1.00 75.69 194 ASN A C 1
ATOM 1423 O O . ASN A 1 194 ? -17.333 8.622 3.897 1.00 75.69 194 ASN A O 1
ATOM 1427 N N . ALA A 1 195 ? -16.237 10.544 3.657 1.00 78.75 195 ALA A N 1
ATOM 1428 C CA . ALA A 1 195 ? -16.929 10.905 2.413 1.00 78.75 195 ALA A CA 1
ATOM 1429 C C . ALA A 1 195 ? -16.413 10.155 1.170 1.00 78.75 195 ALA A C 1
ATOM 1431 O O . ALA A 1 195 ? -17.054 10.192 0.122 1.00 78.75 195 ALA A O 1
ATOM 1432 N N . SER A 1 196 ? -15.255 9.507 1.276 1.00 83.56 196 SER A N 1
ATOM 1433 C CA . SER A 1 196 ? -14.595 8.807 0.175 1.00 83.56 196 SER A CA 1
ATOM 1434 C C . SER A 1 196 ? -15.225 7.440 -0.120 1.00 83.56 196 SER A C 1
ATOM 1436 O O . SER A 1 196 ? -15.753 6.771 0.776 1.00 83.56 196 SER A O 1
ATOM 1438 N N . ASP A 1 197 ? -15.153 7.008 -1.380 1.00 91.38 197 ASP A N 1
ATOM 1439 C CA . ASP A 1 197 ? -15.564 5.667 -1.801 1.00 91.38 197 ASP A CA 1
ATOM 1440 C C . ASP A 1 197 ? -14.434 4.670 -1.519 1.00 91.38 197 ASP A C 1
ATOM 1442 O O . ASP A 1 197 ? -13.445 4.599 -2.248 1.00 91.38 197 ASP A O 1
ATOM 1446 N N . TYR A 1 198 ? -14.530 3.953 -0.402 1.00 96.62 198 TYR A N 1
ATOM 1447 C CA . TYR A 1 198 ? -13.556 2.928 -0.060 1.00 96.62 198 TYR A CA 1
ATOM 1448 C C . TYR A 1 198 ? -14.103 1.855 0.874 1.00 96.62 198 TYR A C 1
ATOM 1450 O O . TYR A 1 198 ? -15.102 2.069 1.570 1.00 96.62 198 TYR A O 1
ATOM 1458 N N . SER A 1 199 ? -13.372 0.739 0.916 1.00 97.44 199 SER A N 1
ATOM 1459 C CA . SER A 1 199 ? -13.498 -0.325 1.909 1.00 97.44 199 SER A CA 1
ATOM 1460 C C . SER A 1 199 ? -12.131 -0.712 2.472 1.00 97.44 199 SER A C 1
ATOM 1462 O O . SER A 1 199 ? -11.133 -0.742 1.750 1.00 97.44 199 SER A O 1
ATOM 1464 N N . PHE A 1 200 ? -12.095 -1.049 3.755 1.00 98.44 200 PHE A N 1
ATOM 1465 C CA . PHE A 1 200 ? -10.937 -1.628 4.421 1.00 98.44 200 PHE A CA 1
ATOM 1466 C C . PHE A 1 200 ? -11.397 -2.862 5.200 1.00 98.44 200 PHE A C 1
ATOM 1468 O O . PHE A 1 200 ? -12.053 -2.743 6.230 1.00 98.44 200 PHE A O 1
ATOM 1475 N N . ASP A 1 201 ? -11.071 -4.049 4.698 1.00 98.75 201 ASP A N 1
ATOM 1476 C CA . ASP A 1 201 ? -11.407 -5.306 5.361 1.00 98.75 201 ASP A CA 1
ATOM 1477 C C . ASP A 1 201 ? -10.190 -5.911 6.063 1.00 98.75 201 ASP A C 1
ATOM 1479 O O . ASP A 1 201 ? -9.093 -5.975 5.504 1.00 98.75 201 ASP A O 1
ATOM 1483 N N . ILE A 1 202 ? -10.399 -6.364 7.297 1.00 98.81 202 ILE A N 1
ATOM 1484 C CA . ILE A 1 202 ? -9.399 -7.047 8.113 1.00 98.81 202 ILE A CA 1
ATOM 1485 C C . ILE A 1 202 ? -9.863 -8.494 8.278 1.00 98.81 202 ILE A C 1
ATOM 1487 O O . ILE A 1 202 ? -10.865 -8.778 8.934 1.00 98.81 202 ILE A O 1
ATOM 1491 N N . THR A 1 203 ? -9.144 -9.428 7.665 1.00 98.19 203 THR A N 1
ATOM 1492 C CA . THR A 1 203 ? -9.415 -10.875 7.773 1.00 98.19 203 THR A CA 1
ATOM 1493 C C . THR A 1 203 ? -8.307 -11.621 8.516 1.00 98.19 203 THR A C 1
ATOM 1495 O O . THR A 1 203 ? -8.469 -12.784 8.882 1.00 98.19 203 THR A O 1
ATOM 1498 N N . GLY A 1 204 ? -7.204 -10.931 8.804 1.00 96.88 204 GLY A N 1
ATOM 1499 C CA . GLY A 1 204 ? -6.108 -11.376 9.651 1.00 96.88 204 GLY A CA 1
ATOM 1500 C C . GLY A 1 204 ? -5.119 -10.235 9.884 1.00 96.88 204 GLY A C 1
ATOM 1501 O O . GLY A 1 204 ? -5.353 -9.112 9.457 1.00 96.88 204 GLY A O 1
ATOM 1502 N N . GLY A 1 205 ? -4.003 -10.517 10.557 1.00 98.25 205 GLY A N 1
ATOM 1503 C CA . GLY A 1 205 ? -2.963 -9.513 10.808 1.00 98.25 205 GLY A CA 1
ATOM 1504 C C . GLY A 1 205 ? -3.377 -8.423 11.799 1.00 98.25 205 GLY A C 1
ATOM 1505 O O . GLY A 1 205 ? -4.331 -8.583 12.561 1.00 98.25 205 GLY A O 1
ATOM 1506 N N . GLU A 1 206 ? -2.613 -7.333 11.803 1.00 98.75 206 GLU A N 1
ATOM 1507 C CA . GLU A 1 206 ? -2.804 -6.201 12.709 1.00 98.75 206 GLU A CA 1
ATOM 1508 C C . GLU A 1 206 ? -2.531 -4.872 12.002 1.00 98.75 206 GLU A C 1
ATOM 1510 O O . GLU A 1 206 ? -1.510 -4.704 11.329 1.00 98.75 206 GLU A O 1
ATOM 1515 N N . TRP A 1 207 ? -3.452 -3.923 12.162 1.00 98.81 207 TRP A N 1
ATOM 1516 C CA . TRP A 1 207 ? -3.239 -2.531 11.792 1.00 98.81 207 TRP A CA 1
ATOM 1517 C C . TRP A 1 207 ? -2.887 -1.723 13.043 1.00 98.81 207 TRP A C 1
ATOM 1519 O O . TRP A 1 207 ? -3.625 -1.732 14.025 1.00 98.81 207 TRP A O 1
ATOM 1529 N N . ILE A 1 208 ? -1.758 -1.023 12.995 1.00 98.81 208 ILE A N 1
ATOM 1530 C CA . ILE A 1 208 ? -1.253 -0.168 14.064 1.00 98.81 208 ILE A CA 1
ATOM 1531 C C . ILE A 1 208 ? -1.210 1.271 13.550 1.00 98.81 208 ILE A C 1
ATOM 1533 O O . ILE A 1 208 ? -0.377 1.626 12.712 1.00 98.81 208 ILE A O 1
ATOM 1537 N N . GLU A 1 209 ? -2.087 2.114 14.085 1.00 98.56 209 GLU A N 1
ATOM 1538 C CA . GLU A 1 209 ? -2.080 3.558 13.852 1.00 98.56 209 GLU A CA 1
ATOM 1539 C C . GLU A 1 209 ? -1.385 4.253 15.024 1.00 98.56 209 GLU A C 1
ATOM 1541 O O . GLU A 1 209 ? -1.711 4.038 16.195 1.00 98.56 209 GLU A O 1
ATOM 1546 N N . LYS A 1 210 ? -0.419 5.122 14.725 1.00 97.94 210 LYS A N 1
ATOM 1547 C CA . LYS A 1 210 ? 0.249 5.909 15.763 1.00 97.94 210 LYS A CA 1
ATOM 1548 C C . LYS A 1 210 ? -0.682 6.981 16.322 1.00 97.94 210 LYS A C 1
ATOM 1550 O O . LYS A 1 210 ? -1.143 7.832 15.577 1.00 97.94 210 LYS A O 1
ATOM 1555 N N . GLY A 1 211 ? -0.821 7.044 17.642 1.00 97.94 211 GLY A N 1
ATOM 1556 C CA . GLY A 1 211 ? -1.679 8.006 18.330 1.00 97.94 211 GLY A CA 1
ATOM 1557 C C . GLY A 1 211 ? -3.032 7.419 18.722 1.00 97.94 211 GLY A C 1
ATOM 1558 O O . GLY A 1 211 ? -3.391 6.307 18.334 1.00 97.94 211 GLY A O 1
ATOM 1559 N N . PHE A 1 212 ? -3.760 8.152 19.564 1.00 98.00 212 PHE A N 1
ATOM 1560 C CA . PHE A 1 212 ? -5.033 7.709 20.130 1.00 98.00 212 PHE A CA 1
ATOM 1561 C C . PHE A 1 212 ? -6.187 8.026 19.174 1.00 98.00 212 PHE A C 1
ATOM 1563 O O . PHE A 1 212 ? -6.625 9.171 19.116 1.00 98.00 212 PHE A O 1
ATOM 1570 N N . TYR A 1 213 ? -6.671 7.008 18.456 1.00 98.06 213 TYR A N 1
ATOM 1571 C CA . TYR A 1 213 ? -7.709 7.133 17.422 1.00 98.06 213 TYR A CA 1
ATOM 1572 C C . TYR A 1 213 ? -8.848 6.117 17.579 1.00 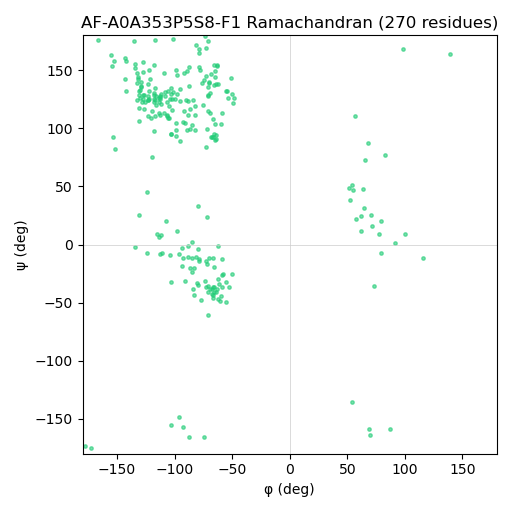98.06 213 TYR A C 1
ATOM 1574 O O . TYR A 1 213 ? -9.508 5.744 16.610 1.00 98.06 213 TYR A O 1
ATOM 1582 N N . VAL A 1 214 ? -9.075 5.626 18.801 1.00 98.38 214 VAL A N 1
ATOM 1583 C CA . VAL A 1 214 ? -10.091 4.594 19.068 1.00 98.38 214 VAL A CA 1
ATOM 1584 C C . VAL A 1 214 ? -11.470 5.039 18.571 1.00 98.38 214 VAL A C 1
ATOM 1586 O O . VAL A 1 214 ? -12.109 4.318 17.811 1.00 98.38 214 VAL A O 1
ATOM 1589 N N . ALA A 1 215 ? -11.899 6.252 18.931 1.00 97.62 215 ALA A N 1
ATOM 1590 C CA . ALA A 1 215 ? -13.226 6.757 18.585 1.00 97.62 215 ALA A CA 1
ATOM 1591 C C . ALA A 1 215 ? -13.389 7.003 17.074 1.00 97.62 215 ALA A C 1
ATOM 1593 O O . ALA A 1 215 ? -14.450 6.745 16.506 1.00 97.62 215 ALA A O 1
ATOM 1594 N N . GLU A 1 216 ? -12.345 7.499 16.413 1.00 97.81 216 GLU A N 1
ATOM 1595 C CA . GLU A 1 216 ? -12.322 7.753 14.976 1.00 97.81 216 GLU A CA 1
ATOM 1596 C C . GLU A 1 216 ? -12.400 6.448 14.177 1.00 97.81 216 GLU A C 1
ATOM 1598 O O . GLU A 1 216 ? -13.179 6.354 13.225 1.00 97.81 216 GLU A O 1
ATOM 1603 N N . ILE A 1 217 ? -11.648 5.421 14.585 1.00 98.31 217 ILE A N 1
ATOM 1604 C CA . ILE A 1 217 ? -11.685 4.097 13.955 1.00 98.31 217 ILE A CA 1
ATOM 1605 C C . ILE A 1 217 ? -13.047 3.435 14.193 1.00 98.31 217 ILE A C 1
ATOM 1607 O O . ILE A 1 217 ? -13.666 2.959 13.243 1.00 98.31 217 ILE A O 1
ATOM 1611 N N . GLU A 1 218 ? -13.569 3.462 15.421 1.00 97.75 218 GLU A N 1
ATOM 1612 C CA . GLU A 1 218 ? -14.904 2.934 15.737 1.00 97.75 218 GLU A CA 1
ATOM 1613 C C . GLU A 1 218 ? -16.007 3.626 14.924 1.00 97.75 218 GLU A C 1
ATOM 1615 O O . GLU A 1 218 ? -16.957 2.978 14.480 1.00 97.75 218 GLU A O 1
ATOM 1620 N N . ALA A 1 219 ? -15.895 4.933 14.671 1.00 97.00 219 ALA A N 1
ATOM 1621 C CA . ALA A 1 219 ? -16.841 5.649 13.819 1.00 97.00 219 ALA A CA 1
ATOM 1622 C C . ALA A 1 219 ? -16.832 5.129 12.369 1.00 97.00 219 ALA A C 1
ATOM 1624 O O . ALA A 1 219 ? -17.895 5.016 11.754 1.00 97.00 219 ALA A O 1
ATOM 1625 N N . LEU A 1 220 ? -15.662 4.772 11.829 1.00 97.56 220 LEU A N 1
ATOM 1626 C CA . LEU A 1 220 ? -15.536 4.175 10.495 1.00 97.56 220 LEU A CA 1
ATOM 1627 C C . LEU A 1 220 ? -16.038 2.726 10.446 1.00 97.56 220 LEU A C 1
ATOM 1629 O O . LEU A 1 220 ? -16.677 2.344 9.463 1.00 97.56 220 LEU A O 1
ATOM 1633 N N . VAL A 1 221 ? -15.815 1.945 11.508 1.00 97.62 221 VAL A N 1
ATOM 1634 C CA . VAL A 1 221 ? -16.397 0.599 11.663 1.00 97.62 221 VAL A CA 1
ATOM 1635 C C . VAL A 1 221 ? -17.924 0.683 11.669 1.00 97.62 221 VAL A C 1
ATOM 1637 O O . VAL A 1 221 ? -18.590 0.006 10.889 1.00 97.62 221 VAL A O 1
ATOM 1640 N N . ASN A 1 222 ? -18.494 1.591 12.466 1.00 96.44 222 ASN A N 1
ATOM 1641 C CA . ASN A 1 222 ? -19.941 1.819 12.526 1.00 96.44 222 ASN A CA 1
ATOM 1642 C C . ASN A 1 222 ? -20.527 2.311 11.192 1.00 96.44 222 ASN A C 1
ATOM 1644 O O . ASN A 1 222 ? -21.688 2.040 10.885 1.00 96.44 222 ASN A O 1
ATOM 1648 N N . ALA A 1 223 ? -19.734 3.025 10.389 1.00 95.75 223 ALA A N 1
ATOM 1649 C CA . ALA A 1 223 ? -20.109 3.445 9.042 1.00 95.75 223 ALA A CA 1
ATOM 1650 C C . ALA A 1 223 ? -19.962 2.333 7.983 1.00 95.75 223 ALA A C 1
ATOM 1652 O O . ALA A 1 223 ? -20.301 2.562 6.822 1.00 95.75 223 ALA A O 1
ATOM 1653 N N . GLY A 1 224 ? -19.451 1.151 8.350 1.00 95.88 224 GLY A N 1
ATOM 1654 C CA . GLY A 1 224 ? -19.198 0.037 7.432 1.00 95.88 224 GLY A CA 1
ATOM 1655 C C . GLY A 1 224 ? -18.018 0.263 6.482 1.00 95.88 224 GLY A C 1
ATOM 1656 O O . GLY A 1 224 ? -17.908 -0.430 5.476 1.00 95.88 224 GLY A O 1
ATOM 1657 N N . LYS A 1 225 ? -17.153 1.245 6.768 1.00 96.38 225 LYS A N 1
ATOM 1658 C CA . LYS A 1 225 ? -15.940 1.524 5.980 1.00 96.38 225 LYS A CA 1
ATOM 1659 C C . LYS A 1 225 ? -14.796 0.591 6.339 1.00 96.38 225 LYS A C 1
ATOM 1661 O O . LYS A 1 225 ? -13.992 0.257 5.472 1.00 96.38 225 LYS A O 1
ATOM 1666 N N . ILE A 1 226 ? -14.744 0.191 7.607 1.00 98.25 226 ILE A N 1
ATOM 1667 C CA . ILE A 1 226 ? -13.820 -0.814 8.117 1.00 98.25 226 ILE A CA 1
ATOM 1668 C C . ILE A 1 226 ? -14.639 -2.026 8.541 1.00 98.25 226 ILE A C 1
ATOM 1670 O O . ILE A 1 226 ? -15.574 -1.893 9.331 1.00 98.25 226 ILE A O 1
ATOM 1674 N N . THR A 1 227 ? -14.299 -3.197 8.021 1.00 98.44 227 THR A N 1
ATOM 1675 C CA . THR A 1 227 ? -14.997 -4.448 8.320 1.00 98.44 227 THR A CA 1
ATOM 1676 C C . THR A 1 227 ? -14.027 -5.526 8.776 1.00 98.44 227 THR A C 1
ATOM 1678 O O . THR A 1 227 ? -12.829 -5.464 8.510 1.00 98.44 227 THR A O 1
ATOM 1681 N N . GLY A 1 228 ? -14.556 -6.510 9.503 1.00 98.38 228 GLY A N 1
ATOM 1682 C CA . GLY A 1 228 ? -13.857 -7.755 9.794 1.00 98.38 228 GLY A CA 1
ATOM 1683 C C . GLY A 1 228 ? -14.482 -8.893 8.995 1.00 98.38 228 GLY A C 1
ATOM 1684 O O . GLY A 1 228 ? -15.698 -9.082 9.084 1.00 98.38 228 GLY A O 1
ATOM 1685 N N . TYR A 1 229 ? -13.693 -9.665 8.244 1.00 97.75 229 TYR A N 1
ATOM 1686 C CA . TYR A 1 229 ? -14.175 -10.818 7.460 1.00 97.75 229 TYR A CA 1
ATOM 1687 C C . TYR A 1 229 ? -15.374 -10.482 6.553 1.00 97.75 229 TYR A C 1
ATOM 1689 O O . TYR A 1 229 ? -16.410 -11.152 6.597 1.00 97.75 229 TYR A O 1
ATOM 1697 N N . GLY A 1 230 ? -15.280 -9.398 5.784 1.00 96.50 230 GLY A N 1
ATOM 1698 C CA . GLY A 1 230 ? -16.356 -8.920 4.911 1.00 96.50 230 GLY A CA 1
ATOM 1699 C C . GLY A 1 230 ? -17.633 -8.517 5.657 1.00 96.50 230 GLY A C 1
ATOM 1700 O O . GLY A 1 230 ? -18.726 -8.578 5.095 1.00 96.50 230 GLY A O 1
ATOM 1701 N N . GLY A 1 231 ? -17.516 -8.160 6.940 1.00 96.56 231 GLY A N 1
ATOM 1702 C CA . GLY A 1 231 ? -18.629 -7.786 7.818 1.00 96.56 231 GLY A CA 1
ATOM 1703 C C . GLY A 1 231 ? -19.237 -8.947 8.610 1.00 96.56 231 GLY A C 1
ATOM 1704 O O . GLY A 1 231 ? -20.194 -8.736 9.351 1.00 96.56 231 GLY A O 1
ATOM 1705 N N . ALA A 1 232 ? -18.707 -10.167 8.473 1.00 95.56 232 ALA A N 1
ATOM 1706 C CA . ALA A 1 232 ? -19.130 -11.314 9.278 1.00 95.56 232 ALA A CA 1
ATOM 1707 C C . ALA A 1 232 ? -18.440 -11.379 10.655 1.00 95.56 232 ALA A C 1
ATOM 1709 O O . ALA A 1 232 ? -18.927 -12.070 11.551 1.00 95.56 232 ALA A O 1
ATOM 1710 N N . GLY A 1 233 ? -17.299 -10.704 10.809 1.00 96.19 233 GLY A N 1
ATOM 1711 C CA . GLY A 1 233 ? -16.529 -10.638 12.046 1.00 96.19 233 GLY A CA 1
ATOM 1712 C C . GLY A 1 233 ? -16.722 -9.339 12.824 1.00 96.19 233 GLY A C 1
ATOM 1713 O O . GLY A 1 233 ? -17.399 -8.410 12.390 1.00 96.19 233 GLY A O 1
ATOM 1714 N N . GLU A 1 234 ? -16.081 -9.284 13.985 1.00 97.06 234 GLU A N 1
ATOM 1715 C CA . GLU A 1 234 ? -15.998 -8.112 14.851 1.00 97.06 234 GLU A CA 1
ATOM 1716 C C . GLU A 1 234 ? -14.622 -7.459 14.695 1.00 97.06 234 GLU A C 1
ATOM 1718 O O . GLU A 1 234 ? -13.596 -8.136 14.794 1.00 97.06 234 GLU A O 1
ATOM 1723 N N . VAL A 1 235 ? -14.602 -6.145 14.453 1.00 98.44 235 VAL A N 1
ATOM 1724 C CA . VAL A 1 235 ? -13.375 -5.340 14.476 1.00 98.44 235 VAL A CA 1
ATOM 1725 C C . VAL A 1 235 ? -13.089 -4.947 15.921 1.00 98.44 235 VAL A C 1
ATOM 1727 O O . VAL A 1 235 ? -13.930 -4.336 16.577 1.00 98.44 235 VAL A O 1
ATOM 1730 N N . VAL A 1 236 ? -11.899 -5.282 16.407 1.00 98.38 236 VAL A N 1
ATOM 1731 C CA . VAL A 1 236 ? -11.445 -4.997 17.769 1.00 98.38 236 VAL A CA 1
ATOM 1732 C C . VAL A 1 236 ? -10.447 -3.850 17.719 1.00 98.38 236 VAL A C 1
ATOM 1734 O O . VAL A 1 236 ? -9.393 -3.974 17.096 1.00 98.38 236 VAL A O 1
ATOM 1737 N N . VAL A 1 237 ? -10.772 -2.750 18.398 1.00 98.69 237 VAL A N 1
ATOM 1738 C CA . VAL A 1 237 ? -9.942 -1.544 18.486 1.00 98.69 237 VAL A CA 1
ATOM 1739 C C . VAL A 1 237 ? -9.455 -1.389 19.924 1.00 98.69 237 VAL A C 1
ATOM 1741 O O . VAL A 1 237 ? -10.252 -1.385 20.861 1.00 98.69 237 VAL A O 1
ATOM 1744 N N . THR A 1 238 ? -8.145 -1.278 20.121 1.00 98.56 238 THR A N 1
ATOM 1745 C CA . THR A 1 238 ? -7.538 -1.131 21.452 1.00 98.56 238 THR A CA 1
ATOM 1746 C C . THR A 1 238 ? -6.483 -0.034 21.461 1.00 98.56 238 THR A C 1
ATOM 1748 O O . THR A 1 238 ? -5.911 0.305 20.430 1.00 98.56 238 THR A O 1
ATOM 1751 N N . TRP A 1 239 ? -6.237 0.542 22.635 1.00 98.56 239 TRP A N 1
ATOM 1752 C CA . TRP A 1 239 ? -5.220 1.569 22.843 1.00 98.56 239 TRP A CA 1
ATOM 1753 C C . TRP A 1 239 ? -4.096 1.036 23.726 1.00 98.56 239 TRP A C 1
ATOM 1755 O O . TRP A 1 239 ? -4.360 0.578 24.842 1.00 98.56 239 TRP A O 1
ATOM 1765 N N . ASP A 1 240 ? -2.857 1.160 23.256 1.00 98.38 240 ASP A N 1
ATOM 1766 C CA . ASP A 1 240 ? -1.654 0.957 24.053 1.00 98.38 240 ASP A CA 1
ATOM 1767 C C . ASP A 1 240 ? -1.102 2.322 24.520 1.00 98.38 240 ASP A C 1
ATOM 1769 O O . ASP A 1 240 ? -0.488 3.051 23.734 1.00 98.38 240 ASP A O 1
ATOM 1773 N N . PRO A 1 241 ? -1.277 2.694 25.805 1.00 97.69 241 PRO A N 1
ATOM 1774 C CA . PRO A 1 241 ? -0.770 3.956 26.342 1.00 97.69 241 PRO A CA 1
ATOM 1775 C C . PRO A 1 241 ? 0.753 3.989 26.533 1.00 97.69 241 PRO A C 1
ATOM 1777 O O . PRO A 1 241 ? 1.295 5.063 26.774 1.00 97.69 241 PRO A O 1
ATOM 1780 N N . VAL A 1 242 ? 1.441 2.844 26.496 1.00 97.88 24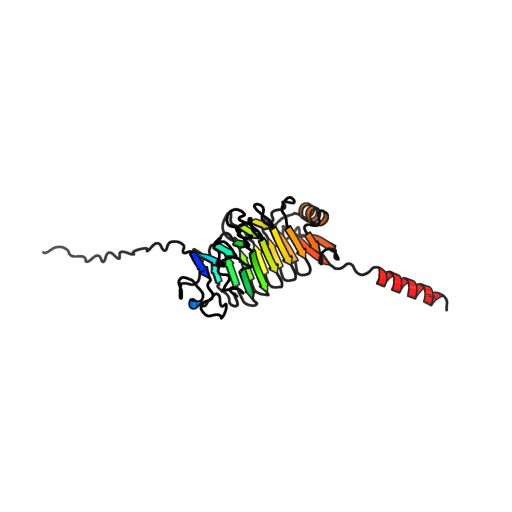2 VAL A N 1
ATOM 1781 C CA . VAL A 1 242 ? 2.903 2.765 26.637 1.00 97.88 242 VAL A CA 1
ATOM 1782 C C . VAL A 1 242 ? 3.575 3.039 25.298 1.00 97.88 242 VAL A C 1
ATOM 1784 O O . VAL A 1 242 ? 4.564 3.768 25.250 1.00 97.88 242 VAL A O 1
ATOM 1787 N N . LEU A 1 243 ? 3.041 2.456 24.223 1.00 97.31 243 LEU A N 1
ATOM 1788 C CA . LEU A 1 243 ? 3.552 2.651 22.863 1.00 97.31 243 LEU A CA 1
ATOM 1789 C C . LEU A 1 243 ? 2.935 3.858 22.151 1.00 97.31 243 LEU A C 1
ATOM 1791 O O . LEU A 1 243 ? 3.428 4.261 21.099 1.00 97.31 243 LEU A O 1
ATOM 1795 N N . GLU A 1 244 ? 1.889 4.439 22.737 1.00 98.19 244 GLU A N 1
ATOM 1796 C CA . GLU A 1 244 ? 1.077 5.498 22.145 1.00 98.19 244 GLU A CA 1
ATOM 1797 C C . GLU A 1 244 ? 0.507 5.087 20.774 1.00 98.19 244 GLU A C 1
ATOM 1799 O O . GLU A 1 244 ? 0.585 5.830 19.790 1.00 98.19 244 GLU A O 1
ATOM 1804 N N . GLN A 1 245 ? -0.058 3.878 20.702 1.00 98.56 2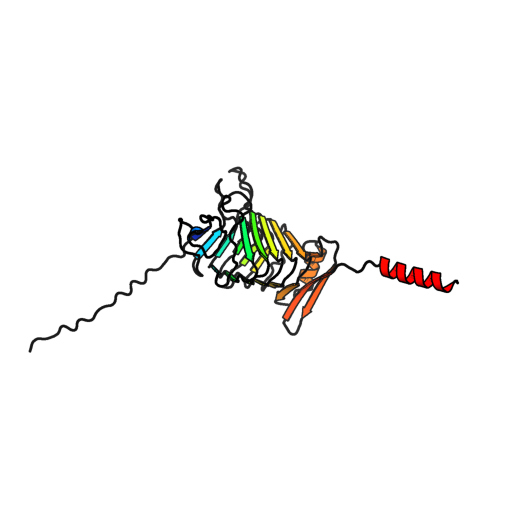45 GLN A N 1
ATOM 1805 C CA . GLN A 1 245 ? -0.554 3.261 19.468 1.00 98.56 245 GLN A CA 1
ATOM 1806 C C . GLN A 1 245 ? -1.985 2.742 19.615 1.00 98.56 245 GLN A C 1
ATOM 1808 O O . GLN A 1 245 ? -2.354 2.158 20.634 1.00 98.56 245 GLN A O 1
ATOM 1813 N N . THR A 1 246 ? -2.792 2.941 18.574 1.00 98.75 246 THR A N 1
ATOM 1814 C CA . THR A 1 246 ? -4.097 2.293 18.430 1.00 98.75 246 THR A CA 1
ATOM 1815 C C . THR A 1 246 ? -3.931 1.037 17.581 1.00 98.75 246 THR A C 1
ATOM 1817 O O . THR A 1 246 ? -3.454 1.110 16.451 1.00 98.75 246 THR A O 1
ATOM 1820 N N . HIS A 1 247 ? -4.328 -0.108 18.127 1.00 98.75 247 HIS A N 1
ATOM 1821 C CA . HIS A 1 247 ? -4.223 -1.418 17.494 1.00 98.75 247 HIS A CA 1
ATOM 1822 C C . HIS A 1 247 ? -5.601 -1.882 17.031 1.00 98.75 247 HIS A C 1
ATOM 1824 O O . HIS A 1 247 ? -6.569 -1.832 17.799 1.00 98.75 247 HIS A O 1
ATOM 1830 N N . VAL A 1 248 ? -5.684 -2.356 15.792 1.00 98.81 248 VAL A N 1
ATOM 1831 C CA . VAL A 1 248 ? -6.918 -2.811 15.155 1.00 98.81 248 VAL A CA 1
ATOM 1832 C C . VAL A 1 248 ? -6.721 -4.213 14.597 1.00 98.81 248 VAL A C 1
ATOM 1834 O O . VAL A 1 248 ? -5.823 -4.468 13.795 1.00 98.81 248 VAL A O 1
ATOM 1837 N N . THR A 1 249 ? -7.591 -5.125 15.012 1.00 98.62 249 THR A N 1
ATOM 1838 C CA . THR A 1 249 ? -7.635 -6.512 14.531 1.00 98.62 249 THR A CA 1
ATOM 1839 C C . THR A 1 249 ? -9.078 -6.914 14.243 1.00 98.62 249 THR A C 1
ATOM 1841 O O . THR A 1 249 ? -10.007 -6.151 14.515 1.00 98.62 249 THR A O 1
ATOM 1844 N N . ALA A 1 250 ? -9.290 -8.110 13.696 1.00 98.06 250 ALA A N 1
ATOM 1845 C CA . ALA A 1 250 ? -10.624 -8.671 13.537 1.00 98.06 250 ALA A CA 1
ATOM 1846 C C . ALA A 1 250 ? -10.687 -10.116 14.026 1.00 98.06 250 ALA A C 1
ATOM 1848 O O . ALA A 1 250 ? -9.776 -10.917 13.800 1.00 98.06 250 ALA A O 1
ATOM 1849 N N . VAL A 1 251 ? -11.811 -10.473 14.641 1.00 96.44 251 VAL A N 1
ATOM 1850 C CA . VAL A 1 251 ? -12.100 -11.833 15.105 1.00 96.44 251 VAL A CA 1
ATOM 1851 C C . VAL A 1 251 ? -13.448 -12.298 14.572 1.00 96.44 251 VAL A C 1
ATOM 1853 O O . VAL A 1 251 ? -14.367 -11.504 14.392 1.00 96.44 251 VAL A O 1
ATOM 1856 N N . ILE A 1 252 ? -13.589 -13.599 14.323 1.00 92.25 252 ILE A N 1
ATOM 1857 C CA . ILE A 1 252 ? -14.910 -14.198 14.120 1.00 92.25 252 ILE A CA 1
ATOM 1858 C C . ILE A 1 252 ? -15.482 -14.464 15.517 1.00 92.25 252 ILE A C 1
ATOM 1860 O O . ILE A 1 252 ? -14.867 -15.240 16.256 1.00 92.25 252 ILE A O 1
ATOM 1864 N N . PRO A 1 253 ? -16.624 -13.858 15.901 1.00 81.06 253 PRO A N 1
ATOM 1865 C CA . PRO A 1 253 ? -17.257 -14.160 17.175 1.00 81.06 253 PRO A CA 1
ATOM 1866 C C . PRO A 1 253 ? -17.513 -15.662 17.266 1.00 81.06 253 PRO A C 1
ATOM 1868 O O . PRO A 1 253 ? -18.033 -16.262 16.318 1.00 81.06 253 PRO A O 1
ATOM 1871 N N . GLU A 1 254 ? -17.156 -16.288 18.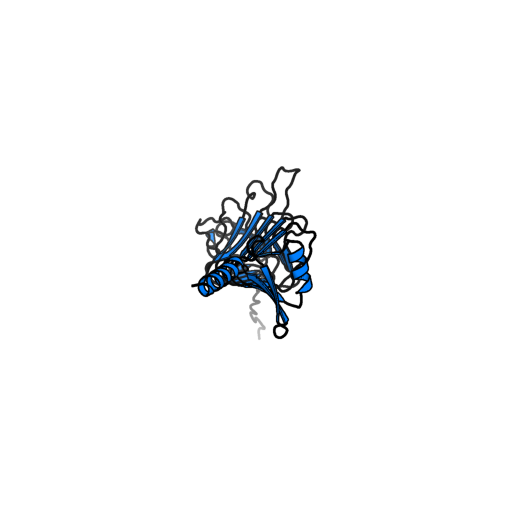389 1.00 77.06 254 GLU A N 1
ATOM 1872 C CA . GLU A 1 254 ? -17.491 -17.697 18.580 1.00 77.06 254 GLU A CA 1
ATOM 1873 C C . GLU A 1 254 ? -19.005 -17.881 18.384 1.00 77.06 254 GLU A C 1
ATOM 1875 O O . GLU A 1 254 ? -19.796 -17.113 18.947 1.00 77.06 254 GLU A O 1
ATOM 1880 N N . PRO A 1 255 ? -19.455 -18.880 17.598 1.00 69.44 255 PRO A N 1
ATOM 1881 C CA . PRO A 1 255 ? -20.877 -19.104 17.423 1.00 69.44 255 PRO A CA 1
ATOM 1882 C C . PRO A 1 255 ? -21.511 -19.373 18.790 1.00 69.44 255 PRO A C 1
ATOM 1884 O O . PRO A 1 255 ? -21.287 -20.431 19.382 1.00 69.44 255 PRO A O 1
ATOM 1887 N N . ILE A 1 256 ? -22.368 -18.460 19.263 1.00 63.25 256 ILE A N 1
ATOM 1888 C CA . ILE A 1 256 ? -23.166 -18.612 20.501 1.00 63.25 256 ILE A CA 1
ATOM 1889 C C . ILE A 1 256 ? -23.907 -19.967 20.511 1.00 63.25 256 ILE A C 1
ATOM 1891 O O . ILE A 1 256 ? -24.187 -20.554 21.559 1.00 63.25 256 ILE A O 1
ATOM 1895 N N . THR A 1 257 ? -24.166 -20.522 19.325 1.00 55.78 257 THR A N 1
ATOM 1896 C CA . THR A 1 257 ? -24.714 -21.858 19.086 1.00 55.78 257 THR A CA 1
ATOM 1897 C C . THR A 1 257 ? -23.941 -22.986 19.783 1.00 55.78 257 THR A C 1
ATOM 1899 O O . THR A 1 257 ? -24.580 -23.916 20.272 1.00 55.78 257 THR A O 1
ATOM 1902 N N . ILE A 1 258 ? -22.605 -22.932 19.893 1.00 59.22 258 ILE A N 1
ATOM 1903 C CA . ILE A 1 258 ? -21.816 -23.972 20.586 1.00 59.22 258 ILE A CA 1
ATOM 1904 C C . ILE A 1 258 ? -22.048 -23.899 22.098 1.00 59.22 258 ILE A C 1
ATOM 1906 O O . ILE A 1 258 ? -22.254 -24.927 22.746 1.00 59.22 258 ILE A O 1
ATOM 1910 N N . THR A 1 259 ? -22.107 -22.692 22.660 1.00 59.22 259 THR A N 1
ATOM 1911 C CA . THR A 1 259 ? -22.421 -22.482 24.077 1.00 59.22 259 THR A CA 1
ATOM 1912 C C . THR A 1 259 ? -23.842 -22.955 24.398 1.00 59.22 259 THR A C 1
ATOM 1914 O O . THR A 1 259 ? -24.063 -23.628 25.408 1.00 59.22 259 THR A O 1
ATOM 1917 N N . LEU A 1 260 ? -24.806 -22.690 23.507 1.00 58.66 260 LEU A N 1
ATOM 1918 C CA . LEU A 1 260 ? -26.196 -23.125 23.667 1.00 58.66 260 LEU A CA 1
ATOM 1919 C C . LEU A 1 260 ? -26.357 -24.652 23.534 1.00 58.66 260 LEU A C 1
ATOM 1921 O O . LEU A 1 260 ? -27.107 -25.254 24.303 1.00 58.66 260 LEU A O 1
ATOM 1925 N N . LEU A 1 261 ? -25.623 -25.299 22.619 1.00 60.72 261 LEU A N 1
ATOM 1926 C CA . LEU A 1 261 ? -25.563 -26.763 22.490 1.00 60.72 261 LEU A CA 1
ATOM 1927 C C . LEU A 1 261 ? -24.911 -27.422 23.710 1.00 60.72 261 LEU A C 1
ATOM 1929 O O . LEU A 1 261 ? -25.414 -28.436 24.194 1.00 60.72 261 LEU A O 1
ATOM 1933 N N . GLY A 1 262 ? -23.840 -26.833 24.248 1.00 63.12 262 GLY A N 1
ATOM 1934 C CA . GLY A 1 262 ? -23.191 -27.307 25.471 1.00 63.12 262 GLY A CA 1
ATOM 1935 C C . GLY A 1 262 ? -24.123 -27.252 26.684 1.00 63.12 262 GLY A C 1
ATOM 1936 O O . GLY A 1 262 ? -24.265 -28.243 27.405 1.00 63.12 262 GLY A O 1
ATOM 1937 N N . ILE A 1 263 ? -24.828 -26.131 26.878 1.00 67.62 263 ILE A N 1
ATOM 1938 C CA . ILE A 1 263 ? -25.803 -25.968 27.968 1.00 67.62 263 ILE A CA 1
ATOM 1939 C C . ILE A 1 263 ? -27.024 -26.877 27.755 1.00 67.62 263 ILE A C 1
ATOM 1941 O O . ILE A 1 263 ? -27.464 -27.542 28.694 1.00 67.62 263 ILE A O 1
ATOM 1945 N N . GLY A 1 264 ? -27.541 -26.980 26.528 1.00 66.50 264 GLY A N 1
ATOM 1946 C CA . GLY A 1 264 ? -28.641 -27.885 26.187 1.00 66.50 264 GLY A CA 1
ATOM 1947 C C . GLY A 1 264 ? -28.306 -29.356 26.458 1.00 66.50 264 GLY A C 1
ATOM 1948 O O . GLY A 1 264 ? -29.093 -30.063 27.090 1.00 66.50 264 GLY A O 1
ATOM 1949 N N . ALA A 1 265 ? -27.110 -29.813 26.076 1.00 68.00 265 ALA A N 1
ATOM 1950 C CA . ALA A 1 265 ? -26.638 -31.171 26.348 1.00 68.00 265 ALA A CA 1
ATOM 1951 C C . ALA A 1 265 ? -26.436 -31.441 27.854 1.00 68.00 265 ALA A C 1
ATOM 1953 O O . ALA A 1 265 ? -26.763 -32.527 28.341 1.00 68.00 265 ALA A O 1
ATOM 1954 N N . LEU A 1 266 ? -25.962 -30.448 28.617 1.00 63.72 266 LEU A N 1
ATOM 1955 C CA . LEU A 1 266 ? -25.841 -30.526 30.080 1.00 63.72 266 LEU A CA 1
ATOM 1956 C C . LEU A 1 266 ? -27.205 -30.607 30.785 1.00 63.72 266 LEU A C 1
ATOM 1958 O O . LEU A 1 266 ? -27.346 -31.340 31.766 1.00 63.72 266 LEU A O 1
ATOM 1962 N N . LEU A 1 267 ? -28.221 -29.903 30.280 1.00 67.25 267 LEU A N 1
ATOM 1963 C CA . LEU A 1 267 ? -29.579 -29.934 30.834 1.00 67.25 267 LEU A CA 1
ATOM 1964 C C . LEU A 1 267 ? -30.319 -31.243 30.517 1.00 67.25 267 LEU A C 1
ATOM 1966 O O . LEU A 1 267 ? -31.096 -31.714 31.347 1.00 67.25 267 LEU A O 1
ATOM 1970 N N . ILE A 1 268 ? -30.038 -31.876 29.372 1.00 69.06 268 ILE A N 1
ATOM 1971 C CA . ILE A 1 268 ? -30.597 -33.193 29.020 1.00 69.06 268 ILE A CA 1
ATOM 1972 C C . ILE A 1 268 ? -29.980 -34.305 29.885 1.00 69.06 268 ILE A C 1
ATOM 1974 O O . ILE A 1 268 ? -30.689 -35.213 30.319 1.00 69.06 268 ILE A O 1
ATOM 1978 N N . ARG A 1 269 ? -28.687 -34.213 30.228 1.00 59.72 269 ARG A N 1
ATOM 1979 C CA . ARG A 1 269 ? -27.985 -35.242 31.019 1.00 59.72 269 ARG A CA 1
ATOM 1980 C C . ARG A 1 269 ? -28.386 -35.289 32.500 1.00 59.72 269 ARG A C 1
ATOM 1982 O O . ARG A 1 269 ? -28.124 -36.281 33.167 1.00 59.72 269 ARG A O 1
ATOM 1989 N N . LYS A 1 270 ? -29.036 -34.250 33.034 1.00 54.09 270 LYS A N 1
ATOM 1990 C CA . LYS A 1 270 ? -29.483 -34.212 34.441 1.00 54.09 270 LYS A CA 1
ATOM 1991 C C . LYS A 1 270 ? -30.847 -34.878 34.688 1.00 54.09 270 LYS A C 1
ATOM 1993 O O . LYS A 1 270 ? -31.339 -34.827 35.813 1.00 54.09 270 LYS A O 1
ATOM 1998 N N . ARG A 1 271 ? -31.470 -35.459 33.653 1.00 53.66 271 ARG A N 1
ATOM 1999 C CA . ARG A 1 271 ? -32.785 -36.129 33.722 1.00 53.66 271 ARG A CA 1
ATOM 2000 C C . ARG A 1 271 ? -32.750 -37.651 33.519 1.00 53.66 271 ARG A C 1
ATOM 2002 O O . ARG A 1 271 ? -33.818 -38.250 33.433 1.00 53.66 271 ARG A O 1
ATOM 2009 N N . SER A 1 272 ? -31.568 -38.262 33.464 1.00 55.56 272 SER A N 1
ATOM 2010 C CA . SER A 1 272 ? -31.389 -39.724 33.462 1.00 55.56 272 SER A CA 1
ATOM 2011 C C . SER A 1 272 ? -30.921 -40.225 34.817 1.00 55.56 272 SER A C 1
ATOM 2013 O O . SER A 1 272 ? -29.903 -39.663 35.285 1.00 55.56 272 SER A O 1
#

Solvent-accessible surface area (backbone atoms only — not comparable to full-atom values): 13227 Å² total; per-residue (Å²): 143,83,80,85,82,82,80,75,79,78,79,77,77,76,78,73,80,75,70,70,45,75,23,33,44,51,36,67,67,74,73,33,47,56,86,41,32,46,21,18,31,67,86,60,20,66,61,50,38,68,66,12,33,33,37,37,30,40,33,89,25,46,79,32,40,35,33,60,44,68,78,45,34,18,14,26,40,34,23,8,59,57,91,47,95,70,21,70,44,68,21,42,41,36,29,27,55,64,7,27,39,39,27,34,28,42,32,38,18,0,52,33,41,60,36,81,91,80,72,41,71,47,22,22,7,34,43,37,30,52,39,11,39,37,42,33,8,69,42,79,96,16,24,42,32,25,0,32,18,5,33,10,36,39,37,28,54,24,32,39,40,38,36,60,16,41,36,38,52,8,36,84,80,7,35,14,39,35,40,29,52,19,35,38,39,38,35,52,39,74,57,85,66,80,88,38,50,47,44,35,33,25,64,27,41,40,40,37,37,54,39,93,45,60,69,63,50,50,53,36,37,76,69,64,36,36,31,4,55,87,61,74,26,45,67,47,73,47,78,39,85,88,80,44,30,20,40,37,38,39,44,71,69,77,62,66,64,59,60,50,50,52,52,52,53,55,61,59,62,74,75,114

Mean predicted aligned error: 7.92 Å

Sequence (272 aa):
MLKKLLFTALVFVVCTNSWAAEMQWFGGAHDRDWFNTANWGPAGGPIPTGVDKAKLNYVWANPGPVVSAPGAIANEIFISEDRDLGTIGEQSLTIAAGGELTANGQVILGYFGPDSRAGLPANEGRLIIDGGTATLATLGASHLWVGFGGIGHLVVNSGLLDIRGNFGIGFNGGSGTVELNGGVLNTQQFNFNNASDYSFDITGGEWIEKGFYVAEIEALVNAGKITGYGGAGEVVVTWDPVLEQTHVTAVIPEPITITLLGIGALLIRKRS

Radius of gyration: 24.46 Å; Cα contacts (8 Å, |Δi|>4): 826; chains: 1; bounding box: 99×72×59 Å

Secondary structure (DSSP, 8-state):
------------------PPPEEEE--TTSS-BTT-GGGEETTTPPPP-TTSEEEE--GGG-S--EE-SS-EEESEEEES---STTS-S-EEEEEETT-EEEE-S-EEE-----BTTTTB---EEEEEEEEEEEEE--STT-EEEEEESSEEEEEEEEEEEEEEEEEEEEETT-EEEEEE-SSEEEEEEE---TTSEEEEEESSSEEEEES--HHHHHHHHHTTSEEEGGGTSEEEEEEETTTTEEEEEEEPPP-HHHHHHHHHHHHHHTT-

Nearest PDB structures (foldseek):
  7kld-assembly1_A-2  TM=3.961E-01  e=4.230E+00  Staphylococcus aureus
  4peo-assembly1_B  TM=3.634E-01  e=4.451E+00  Staphylococcus aureus subsp. aureus Mu50
  7kld-assembly1_B  TM=3.652E-01  e=4.451E+00  Staphylococcus aureus
  6zqc-assembly1_JO  TM=4.672E-01  e=8.197E+00  Saccharomyces cerevisiae S288C